Protein AF-0000000082581596 (afdb_homodimer)

Organism: NCBI:txid2716538

Nearest PDB structures (foldseek):
  3g5o-assembly1_D  TM=5.577E-01  e=2.895E-03  Mycobacterium tuberculosis H37Rv
  2a6q-assembly3_D  TM=7.476E-01  e=1.429E-01  Escherichia coli
  3k33-assembly1_C-2  TM=6.100E-01  e=7.723E-02  Punavirus P1
  2pfi-assembly1_B  TM=4.967E-01  e=8.465E-01  Homo sapiens
  3zbo-assembly2_B  TM=4.393E-01  e=1.567E+00  Bacillus cereus

Foldseek 3Di:
DCVVVVPAEAEPVCVVVVCVVVVLVVCQVVAKHFYDYPRHTDDIDGHPVSVVVVVVVVVVVVVVVVVVVVVVVCVVCVVVVVVVVCVVVVPDPVNVVVVVVPVVVD/DCVVVVPAEAEPVCVVVVCVVVVLVVCQVVAKHFYDYPRHTDDIDGHPVSVVVVVVVVVVVVVVVVVVVVVVVVVVVVVVVVVVVCVVVVPDPVNVVVVVVVVVVD

Solvent-accessible surface area (backbone atoms only — not comparable to full-atom values): 11278 Å² total; per-residue (Å²): 131,71,72,75,43,89,81,20,66,38,56,50,65,48,34,64,70,54,38,46,69,59,50,41,52,50,20,56,72,68,31,46,32,35,30,27,52,95,90,35,79,49,32,32,39,29,9,57,68,48,50,49,51,52,51,49,51,50,51,52,46,50,52,52,53,49,55,50,52,48,50,51,47,44,57,48,36,50,52,43,46,50,47,45,50,23,59,72,65,66,48,48,70,72,53,51,58,50,48,58,58,50,60,68,68,105,132,69,72,75,43,89,81,21,65,39,58,51,64,48,35,64,70,54,38,47,68,60,50,40,52,50,20,55,72,68,32,44,32,36,31,27,52,94,91,35,78,50,31,32,39,28,9,56,68,49,49,49,52,51,51,49,51,51,50,52,46,51,52,50,51,49,52,50,51,50,50,51,47,45,55,49,39,50,51,44,45,50,48,45,49,24,58,70,65,66,47,48,70,70,52,51,58,49,47,58,58,50,61,70,68,105

Secondary structure (DSSP, 8-state):
-GGG-GGGEEEHHHHHTT-HHHHHHHHHHHSEEEEEETTEEEEEEE-HHHHHHHHHHHHHHHHHHHHHHHHHHHHHHHHHHHHHHHHHTT--HHHHHHHHHHHTT-/-GGG-GGGEEETHHHHTT-HHHHHHHHHHHSEEEEEETTEEEEEEE-HHHHHHHHHHHHHHHHHHHHHHHHHHHHHHHHHHHHHHHHHTT--HHHHHHHHHHHTT-

Sequence (212 aa):
MLNNTENSIVPISRFNNGEAGKIFDEVNKSGCKIVVKDNKPICVLISPKEYRDIIETIEDCELIIEAEQRMKNEDGMKSYSMEEIMKKYGITQEELDAMEDVEIEEMLNNTENSIVPISRFNNGEAGKIFDEVNKSGCKIVVKDNKPICVLISPKEYRDIIETIEDCELIIEAEQRMKNEDGMKSYSMEEIMKKYGITQEELDAMEDVEIEE

pLDDT: mean 75.86, std 20.97, range [30.83, 97.94]

Radius of gyration: 29.48 Å; Cα contacts (8 Å, |Δi|>4): 223; chains: 2; bounding box: 40×83×53 Å

Structure (mmCIF, N/CA/C/O backbone):
data_AF-0000000082581596-model_v1
#
loop_
_entity.id
_entity.type
_entity.pdbx_description
1 polymer 'Type II toxin-antitoxin system Phd/YefM family antitoxin'
#
loop_
_atom_site.group_PDB
_atom_site.id
_atom_site.type_symbol
_atom_site.label_atom_id
_atom_site.label_alt_id
_atom_site.label_comp_id
_atom_site.label_asym_id
_atom_site.label_entity_id
_atom_site.label_seq_id
_atom_site.pdbx_PDB_ins_code
_atom_site.Cartn_x
_atom_site.Cartn_y
_atom_site.Cartn_z
_atom_site.occupancy
_atom_site.B_iso_or_equiv
_atom_site.auth_seq_id
_atom_site.auth_comp_id
_atom_site.auth_asym_id
_atom_site.auth_atom_id
_atom_site.pdbx_PDB_model_num
ATOM 1 N N . MET A 1 1 ? 6.121 -3.084 10.023 1 43.69 1 MET A N 1
ATOM 2 C CA . MET A 1 1 ? 5.449 -3.885 9 1 43.69 1 MET A CA 1
ATOM 3 C C . MET A 1 1 ? 6.133 -5.238 8.836 1 43.69 1 MET A C 1
ATOM 5 O O . MET A 1 1 ? 5.469 -6.258 8.648 1 43.69 1 MET A O 1
ATOM 9 N N . LEU A 1 2 ? 7.539 -5.164 8.398 1 44.84 2 LEU A N 1
ATOM 10 C CA . LEU A 1 2 ? 8.242 -6.391 8.039 1 44.84 2 LEU A CA 1
ATOM 11 C C . LEU A 1 2 ? 8.477 -7.258 9.273 1 44.84 2 LEU A C 1
ATOM 13 O O . LEU A 1 2 ? 9.258 -8.211 9.227 1 44.84 2 LEU A O 1
ATOM 17 N N . ASN A 1 3 ? 7.891 -6.918 10.18 1 44.5 3 ASN A N 1
ATOM 18 C CA . ASN A 1 3 ? 8.383 -7.664 11.328 1 44.5 3 ASN A CA 1
ATOM 19 C C . ASN A 1 3 ? 8.344 -9.172 11.078 1 44.5 3 ASN A C 1
ATOM 21 O O . ASN A 1 3 ? 9.156 -9.914 11.625 1 44.5 3 ASN A O 1
ATOM 25 N N . ASN A 1 4 ? 7.172 -9.719 10.812 1 50.53 4 ASN A N 1
ATOM 26 C CA . ASN A 1 4 ? 7.141 -11.18 10.906 1 50.53 4 ASN A CA 1
ATOM 27 C C . ASN A 1 4 ? 7.75 -11.828 9.672 1 50.53 4 ASN A C 1
ATOM 29 O O . ASN A 1 4 ? 7.027 -12.336 8.805 1 50.53 4 ASN A O 1
ATOM 33 N N . THR A 1 5 ? 8.93 -11.391 9.312 1 52.84 5 THR A N 1
ATOM 34 C CA . THR A 1 5 ? 9.781 -11.492 8.133 1 52.84 5 THR A CA 1
ATOM 35 C C . THR A 1 5 ? 10.031 -12.961 7.781 1 52.84 5 THR A C 1
ATOM 37 O O . THR A 1 5 ? 10.164 -13.305 6.605 1 52.84 5 THR A O 1
ATOM 40 N N . GLU A 1 6 ? 10.359 -13.727 8.812 1 54.44 6 GLU A N 1
ATOM 41 C CA . GLU A 1 6 ? 10.898 -15.023 8.414 1 54.44 6 GLU A CA 1
ATOM 42 C C . GLU A 1 6 ? 9.938 -15.758 7.484 1 54.44 6 GLU A C 1
ATOM 44 O O . GLU A 1 6 ? 10.367 -16.453 6.562 1 54.44 6 GLU A O 1
ATOM 49 N N . ASN A 1 7 ? 8.609 -15.492 7.648 1 65.75 7 ASN A N 1
ATOM 50 C CA . ASN A 1 7 ? 7.59 -16.25 6.934 1 65.75 7 ASN A CA 1
ATOM 51 C C . ASN A 1 7 ? 6.965 -15.43 5.809 1 65.75 7 ASN A C 1
ATOM 53 O O . ASN A 1 7 ? 5.91 -15.797 5.281 1 65.75 7 ASN A O 1
ATOM 57 N N . SER A 1 8 ? 7.844 -14.477 5.336 1 86.12 8 SER A N 1
ATOM 58 C CA . SER A 1 8 ? 7.172 -13.508 4.469 1 86.12 8 SER A CA 1
ATOM 59 C C . SER A 1 8 ? 7.699 -13.594 3.039 1 86.12 8 SER A C 1
ATOM 61 O O . SER A 1 8 ? 7.223 -12.875 2.154 1 86.12 8 SER A O 1
ATOM 63 N N . ILE A 1 9 ? 8.641 -14.648 2.959 1 93.06 9 ILE A N 1
ATOM 64 C CA . ILE A 1 9 ? 9.227 -14.742 1.627 1 93.06 9 ILE A CA 1
ATOM 65 C C . ILE A 1 9 ? 8.727 -16 0.929 1 93.06 9 ILE A C 1
ATOM 67 O O . ILE A 1 9 ? 8.688 -17.078 1.53 1 93.06 9 ILE A O 1
ATOM 71 N N . VAL A 1 10 ? 8.32 -15.844 -0.326 1 96.19 10 VAL A N 1
ATOM 72 C CA . VAL A 1 10 ? 7.785 -16.969 -1.104 1 96.19 10 VAL A CA 1
ATOM 73 C C . VAL A 1 10 ? 8.586 -17.125 -2.395 1 96.19 10 VAL A C 1
ATOM 75 O O . VAL A 1 10 ? 8.594 -16.219 -3.242 1 96.19 10 VAL A O 1
ATOM 78 N N . PRO A 1 11 ? 9.352 -18.281 -2.504 1 96.62 11 PRO A N 1
ATOM 79 C CA . PRO A 1 11 ? 10 -18.547 -3.789 1 96.62 11 PRO A CA 1
ATOM 80 C C . PRO A 1 11 ? 9 -18.734 -4.926 1 96.62 11 PRO A C 1
ATOM 82 O O . PRO A 1 11 ? 7.941 -19.328 -4.73 1 96.62 11 PRO A O 1
ATOM 85 N N . ILE A 1 12 ? 9.352 -18.281 -6.062 1 96.5 12 ILE A N 1
ATOM 86 C CA . ILE A 1 12 ? 8.461 -18.344 -7.219 1 96.5 12 ILE A CA 1
ATOM 87 C C . ILE A 1 12 ? 8.195 -19.812 -7.57 1 96.5 12 ILE A C 1
ATOM 89 O O . ILE A 1 12 ? 7.152 -20.141 -8.148 1 96.5 12 ILE A O 1
ATOM 93 N N . SER A 1 13 ? 9.117 -20.719 -7.242 1 95.38 13 SER A N 1
ATOM 94 C CA . SER A 1 13 ? 8.992 -22.141 -7.539 1 95.38 13 SER A CA 1
ATOM 95 C C . SER A 1 13 ? 7.738 -22.734 -6.902 1 95.38 13 SER A C 1
ATOM 97 O O . SER A 1 13 ? 7.141 -23.672 -7.438 1 95.38 13 SER A O 1
ATOM 99 N N . ARG A 1 14 ? 7.301 -22.156 -5.82 1 95.69 14 ARG A N 1
ATOM 100 C CA . ARG A 1 14 ? 6.094 -22.625 -5.156 1 95.69 14 ARG A CA 1
ATOM 101 C C . ARG A 1 14 ? 4.863 -22.406 -6.031 1 95.69 14 ARG A C 1
ATOM 103 O O . ARG A 1 14 ? 3.945 -23.234 -6.039 1 95.69 14 ARG A O 1
ATOM 110 N N . PHE A 1 15 ? 4.863 -21.359 -6.781 1 96.5 15 PHE A N 1
ATOM 111 C CA . PHE A 1 15 ? 3.771 -21.109 -7.715 1 96.5 15 PHE A CA 1
ATOM 112 C C . PHE A 1 15 ? 3.789 -22.125 -8.852 1 96.5 15 PHE A C 1
ATOM 114 O O . PHE A 1 15 ? 2.738 -22.609 -9.273 1 96.5 15 PHE A O 1
ATOM 121 N N . ASN A 1 16 ? 5.012 -22.406 -9.289 1 92.62 16 ASN A N 1
ATOM 122 C CA . ASN A 1 16 ? 5.164 -23.359 -10.391 1 92.62 16 ASN A CA 1
ATOM 123 C C . ASN A 1 16 ? 4.734 -24.766 -9.984 1 92.62 16 ASN A C 1
ATOM 125 O O . ASN A 1 16 ? 4.367 -25.578 -10.828 1 92.62 16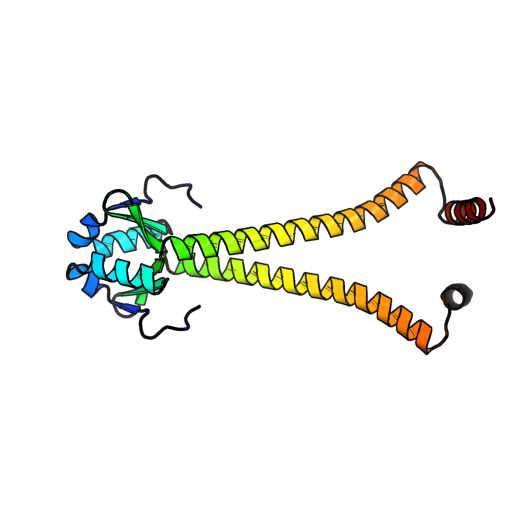 ASN A O 1
ATOM 129 N N . ASN A 1 17 ? 4.695 -25 -8.703 1 93.31 17 ASN A N 1
ATOM 130 C CA . ASN A 1 17 ? 4.281 -26.281 -8.164 1 93.31 17 ASN A CA 1
ATOM 131 C C . ASN A 1 17 ? 2.771 -26.344 -7.938 1 93.31 17 ASN A C 1
ATOM 133 O O . ASN A 1 17 ? 2.258 -27.312 -7.375 1 93.31 17 ASN A O 1
ATOM 137 N N . GLY A 1 18 ? 2.09 -25.328 -8.258 1 92.38 18 GLY A N 1
ATOM 138 C CA . GLY A 1 18 ? 0.641 -25.297 -8.133 1 92.38 18 GLY A CA 1
ATOM 139 C C . GLY A 1 18 ? 0.166 -24.938 -6.742 1 92.38 18 GLY A C 1
ATOM 140 O O . GLY A 1 18 ? -0.927 -25.328 -6.328 1 92.38 18 GLY A O 1
ATOM 141 N N . GLU A 1 19 ? 0.971 -24.203 -5.934 1 95.25 19 GLU A N 1
ATOM 142 C CA . GLU A 1 19 ? 0.629 -23.891 -4.555 1 95.25 19 GLU A CA 1
ATOM 143 C C . GLU A 1 19 ? 0.055 -22.469 -4.445 1 95.25 19 GLU A C 1
ATOM 145 O O . GLU A 1 19 ? 0.043 -21.891 -3.361 1 95.25 19 GLU A O 1
ATOM 150 N N . ALA A 1 20 ? -0.435 -22 -5.543 1 96.5 20 ALA A N 1
ATOM 151 C CA . ALA A 1 20 ? -0.932 -20.641 -5.559 1 96.5 20 ALA A CA 1
ATOM 152 C C . ALA A 1 20 ? -2.018 -20.422 -4.508 1 96.5 20 ALA A C 1
ATOM 154 O O . ALA A 1 20 ? -1.944 -19.5 -3.703 1 96.5 20 ALA A O 1
ATOM 155 N N . GLY A 1 21 ? -2.934 -21.312 -4.48 1 95.94 21 GLY A N 1
ATOM 156 C CA . GLY A 1 21 ? -4.023 -21.234 -3.521 1 95.94 21 GLY A CA 1
ATOM 157 C C . GLY A 1 21 ? -3.549 -21.203 -2.08 1 95.94 21 GLY A C 1
ATOM 158 O O . GLY A 1 21 ? -4.02 -20.375 -1.286 1 95.94 21 GLY A O 1
ATOM 159 N N . LYS A 1 22 ? -2.576 -22.016 -1.779 1 95.94 22 LYS A N 1
ATOM 160 C CA . LYS A 1 22 ? -2.018 -22.078 -0.432 1 95.94 22 LYS A CA 1
ATOM 161 C C . LYS A 1 22 ? -1.269 -20.797 -0.084 1 95.94 22 LYS A C 1
ATOM 163 O O . LYS A 1 22 ? -1.388 -20.297 1.031 1 95.94 22 LYS A O 1
ATOM 168 N N . ILE A 1 23 ? -0.559 -20.297 -1.007 1 96.62 23 ILE A N 1
ATOM 169 C CA . ILE A 1 23 ? 0.24 -19.094 -0.817 1 96.62 23 ILE A CA 1
ATOM 170 C C . ILE A 1 23 ? -0.675 -17.906 -0.517 1 96.62 23 ILE A C 1
ATOM 172 O O . ILE A 1 23 ? -0.435 -17.156 0.43 1 96.62 23 ILE A O 1
ATOM 176 N N . PHE A 1 24 ? -1.707 -17.828 -1.316 1 96.75 24 PHE A N 1
ATOM 177 C CA . PHE A 1 24 ? -2.627 -16.719 -1.118 1 96.75 24 PHE A CA 1
ATOM 178 C C . PHE A 1 24 ? -3.357 -16.844 0.213 1 96.75 24 PHE A C 1
ATOM 180 O O . PHE A 1 24 ? -3.648 -15.836 0.868 1 96.75 24 PHE A O 1
ATOM 187 N N . ASP A 1 25 ? -3.631 -18.109 0.618 1 95.69 25 ASP A N 1
ATOM 188 C CA . ASP A 1 25 ? -4.219 -18.328 1.936 1 95.69 25 ASP A CA 1
ATOM 189 C C . ASP A 1 25 ? -3.285 -17.844 3.043 1 95.69 25 ASP A C 1
ATOM 191 O O . ASP A 1 25 ? -3.73 -17.234 4.016 1 95.69 25 ASP A O 1
ATOM 195 N N . GLU A 1 26 ? -2.039 -18.109 2.912 1 95.25 26 GLU A N 1
ATOM 196 C CA . GLU A 1 26 ? -1.026 -17.672 3.865 1 95.25 26 GLU A CA 1
ATOM 197 C C . GLU A 1 26 ? -0.945 -16.141 3.904 1 95.25 26 GLU A C 1
ATOM 199 O O . GLU A 1 26 ? -0.791 -15.547 4.977 1 95.25 26 GLU A O 1
ATOM 204 N N . VAL A 1 27 ? -1.068 -15.531 2.744 1 95.75 27 VAL A N 1
ATOM 205 C CA . VAL A 1 27 ? -1.013 -14.07 2.643 1 95.75 27 VAL A CA 1
ATOM 206 C C . VAL A 1 27 ? -2.209 -13.461 3.363 1 95.75 27 VAL A C 1
ATOM 208 O O . VAL A 1 27 ? -2.074 -12.438 4.047 1 95.75 27 VAL A O 1
ATOM 211 N N . ASN A 1 28 ? -3.342 -14.039 3.184 1 93.75 28 ASN A N 1
ATOM 212 C CA . ASN A 1 28 ?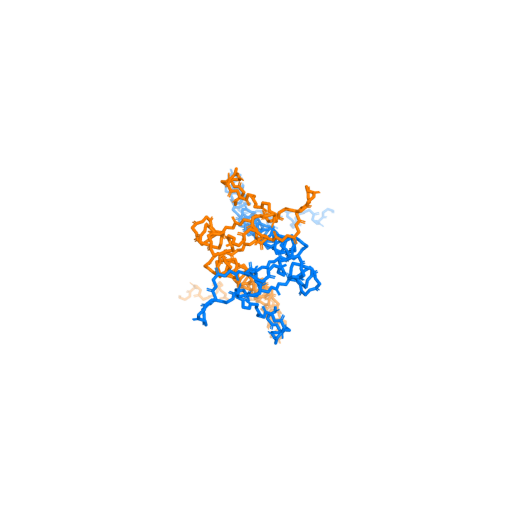 -4.551 -13.555 3.838 1 93.75 28 ASN A CA 1
ATOM 213 C C . ASN A 1 28 ? -4.41 -13.57 5.355 1 93.75 28 ASN A C 1
ATOM 215 O O . ASN A 1 28 ? -4.977 -12.711 6.043 1 93.75 28 ASN A O 1
ATOM 219 N N . LYS A 1 29 ? -3.633 -14.516 5.848 1 92.12 29 LYS A N 1
ATOM 220 C CA . LYS A 1 29 ? -3.42 -14.641 7.289 1 92.12 29 LYS A CA 1
ATOM 221 C C . LYS A 1 29 ? -2.314 -13.703 7.766 1 92.12 29 LYS A C 1
ATOM 223 O O . LYS A 1 29 ? -2.445 -13.062 8.805 1 92.12 29 LYS A O 1
ATOM 228 N N . SER A 1 30 ? -1.248 -13.656 7.031 1 90.81 30 SER A N 1
ATOM 229 C CA . SER A 1 30 ? -0.06 -12.914 7.438 1 90.81 30 SER A CA 1
ATOM 230 C C . SER A 1 30 ? -0.164 -11.445 7.035 1 90.81 30 SER A C 1
ATOM 232 O O . SER A 1 30 ? 0.519 -10.594 7.605 1 90.81 30 SER A O 1
ATOM 234 N N . GLY A 1 31 ? -0.958 -11.195 5.969 1 91.31 31 GLY A N 1
ATOM 235 C CA . GLY A 1 31 ? -1.135 -9.828 5.496 1 91.31 31 GLY A CA 1
ATOM 236 C C . GLY A 1 31 ? -0.349 -9.531 4.234 1 91.31 31 GLY A C 1
ATOM 237 O O . GLY A 1 31 ? -0.879 -8.938 3.293 1 91.31 31 GLY A O 1
ATOM 238 N N . CYS A 1 32 ? 0.9 -9.945 4.25 1 92.69 32 CYS A N 1
ATOM 239 C CA . CYS A 1 32 ? 1.729 -9.672 3.078 1 92.69 32 CYS A CA 1
ATOM 240 C C . CYS A 1 32 ? 2.867 -10.68 2.973 1 92.69 32 CYS A C 1
ATOM 242 O O . CYS A 1 32 ? 3.301 -11.242 3.98 1 92.69 32 CYS A O 1
ATOM 244 N N . LYS A 1 33 ? 3.246 -10.953 1.756 1 96.38 33 LYS A N 1
ATOM 245 C CA . LYS A 1 33 ? 4.41 -11.781 1.462 1 96.38 33 LYS A CA 1
ATOM 246 C C . LYS A 1 33 ? 5.164 -11.258 0.244 1 96.38 33 LYS A C 1
ATOM 248 O O . LYS A 1 33 ? 4.594 -10.555 -0.592 1 96.38 33 LYS A O 1
ATOM 253 N N . ILE A 1 34 ? 6.484 -11.648 0.216 1 96.88 34 ILE A N 1
ATOM 254 C CA . ILE A 1 34 ? 7.332 -11.211 -0.889 1 96.88 34 ILE A CA 1
ATOM 255 C C . ILE A 1 34 ? 7.707 -12.414 -1.752 1 96.88 34 ILE A C 1
ATOM 257 O O . ILE A 1 34 ? 8.195 -13.43 -1.241 1 96.88 34 ILE A O 1
ATOM 261 N N . VAL A 1 35 ? 7.387 -12.305 -2.998 1 97.56 35 VAL A N 1
ATOM 262 C CA . VAL A 1 35 ? 7.766 -13.352 -3.939 1 97.56 35 VAL A CA 1
ATOM 263 C C . VAL A 1 35 ? 9.172 -13.086 -4.469 1 97.56 35 VAL A C 1
ATOM 265 O O . VAL A 1 35 ? 9.484 -11.969 -4.895 1 97.56 35 VAL A O 1
ATOM 268 N N . VAL A 1 36 ? 10.008 -14.141 -4.414 1 96.62 36 VAL A N 1
ATOM 269 C CA . VAL A 1 36 ? 11.391 -13.992 -4.852 1 96.62 36 VAL A CA 1
ATOM 270 C C . VAL A 1 36 ? 11.688 -14.977 -5.98 1 96.62 36 VAL A C 1
ATOM 272 O O . VAL A 1 36 ? 11.195 -16.109 -5.965 1 96.62 36 VAL A O 1
ATOM 275 N N . LYS A 1 37 ? 12.367 -14.477 -7.055 1 95.75 37 LYS A N 1
ATOM 276 C CA . LYS A 1 37 ? 12.906 -15.289 -8.141 1 95.75 37 LYS A CA 1
ATOM 277 C C . LYS A 1 37 ? 14.414 -15.062 -8.305 1 95.75 37 LYS A C 1
ATOM 279 O O . LYS A 1 37 ? 14.867 -13.93 -8.43 1 95.75 37 LYS A O 1
ATOM 284 N N . ASP A 1 38 ? 15.18 -16.078 -8.359 1 94.5 38 ASP A N 1
ATOM 285 C CA . ASP A 1 38 ? 16.641 -15.984 -8.484 1 94.5 38 ASP A CA 1
ATOM 286 C C . ASP A 1 38 ? 17.203 -15.008 -7.461 1 94.5 38 ASP A C 1
ATOM 288 O O . ASP A 1 38 ? 18.016 -14.141 -7.805 1 94.5 38 ASP A O 1
ATOM 292 N N . ASN A 1 39 ? 16.688 -15.078 -6.254 1 91.38 39 ASN A N 1
ATOM 293 C CA . ASN A 1 39 ? 17.156 -14.297 -5.117 1 91.38 39 ASN A CA 1
ATOM 294 C C . ASN A 1 39 ? 16.797 -12.828 -5.258 1 91.38 39 ASN A C 1
ATOM 296 O O . ASN A 1 39 ? 17.406 -11.969 -4.621 1 91.38 39 ASN A O 1
ATOM 300 N N . LYS A 1 40 ? 15.844 -12.414 -6.059 1 94.25 40 LYS A N 1
ATOM 301 C CA . LYS A 1 40 ? 15.383 -11.039 -6.23 1 94.25 40 LYS A CA 1
ATOM 302 C C . LYS A 1 40 ? 13.875 -10.938 -6.016 1 94.25 40 LYS A C 1
ATOM 304 O O . LYS A 1 40 ? 13.109 -11.758 -6.527 1 94.25 40 LYS A O 1
ATOM 309 N N . PRO A 1 41 ? 13.531 -9.906 -5.293 1 95.56 41 PRO A N 1
ATOM 310 C CA . PRO A 1 41 ? 12.094 -9.688 -5.145 1 95.56 41 PRO A CA 1
ATOM 311 C C . PRO A 1 41 ? 11.422 -9.258 -6.445 1 95.56 41 PRO A C 1
ATOM 313 O O . PRO A 1 41 ? 11.891 -8.336 -7.113 1 95.56 41 PRO A O 1
ATOM 316 N N . ILE A 1 42 ? 10.352 -9.883 -6.793 1 96.25 42 ILE A N 1
ATOM 317 C CA . ILE A 1 42 ? 9.75 -9.586 -8.086 1 96.25 42 ILE A CA 1
ATOM 318 C C . ILE A 1 42 ? 8.305 -9.133 -7.887 1 96.25 42 ILE A C 1
ATOM 320 O O . ILE A 1 42 ? 7.695 -8.555 -8.789 1 96.25 42 ILE A O 1
ATOM 324 N N . CYS A 1 43 ? 7.711 -9.438 -6.688 1 97.88 43 CYS A N 1
ATOM 325 C CA . CYS A 1 43 ? 6.32 -9.086 -6.438 1 97.88 43 CYS A CA 1
ATOM 326 C C . CYS A 1 43 ? 6.02 -9.078 -4.945 1 97.88 43 CYS A C 1
ATOM 328 O O . CYS A 1 43 ? 6.609 -9.844 -4.184 1 97.88 43 CYS A O 1
ATOM 330 N N . VAL A 1 44 ? 5.199 -8.297 -4.539 1 96.88 44 VAL A N 1
ATOM 331 C CA . VAL A 1 44 ? 4.68 -8.25 -3.178 1 96.88 44 VAL A CA 1
ATOM 332 C C . VAL A 1 44 ? 3.209 -8.656 -3.17 1 96.88 44 VAL A C 1
ATOM 334 O O . VAL A 1 44 ? 2.402 -8.109 -3.924 1 96.88 44 VAL A O 1
ATOM 337 N N . LEU A 1 45 ? 2.939 -9.625 -2.432 1 97.94 45 LEU A N 1
ATOM 338 C CA . LEU A 1 45 ? 1.57 -10.094 -2.252 1 97.94 45 LEU A CA 1
ATOM 339 C C . LEU A 1 45 ? 0.926 -9.445 -1.03 1 97.94 45 LEU A C 1
ATOM 341 O O . LEU A 1 45 ? 1.492 -9.477 0.065 1 97.94 45 LEU A O 1
ATOM 345 N N . ILE A 1 46 ? -0.219 -8.914 -1.25 1 95.94 46 ILE A N 1
ATOM 346 C CA . ILE A 1 46 ? -0.916 -8.242 -0.16 1 95.94 46 ILE A CA 1
ATOM 347 C C . ILE A 1 46 ? -2.355 -8.742 -0.077 1 95.94 46 ILE A C 1
ATOM 349 O O . ILE A 1 46 ? -3.025 -8.898 -1.101 1 95.94 46 ILE A O 1
ATOM 353 N N . SER A 1 47 ? -2.779 -8.992 1.086 1 97.06 47 SER A N 1
ATOM 354 C CA . SER A 1 47 ? -4.172 -9.391 1.262 1 97.06 47 SER A CA 1
ATOM 355 C C . SER A 1 47 ? -5.121 -8.234 0.968 1 97.06 47 SER A C 1
ATOM 357 O O . SER A 1 47 ? -4.766 -7.07 1.169 1 97.06 47 SER A O 1
ATOM 359 N N . PRO A 1 48 ? -6.293 -8.523 0.492 1 95.94 48 PRO A N 1
ATOM 360 C CA . PRO A 1 48 ? -7.27 -7.457 0.242 1 95.94 48 PRO A CA 1
ATOM 361 C C . PRO A 1 48 ? -7.52 -6.586 1.472 1 95.94 48 PRO A C 1
ATOM 363 O O . PRO A 1 48 ? -7.676 -5.367 1.35 1 95.94 48 PRO A O 1
ATOM 366 N N . LYS A 1 49 ? -7.551 -7.156 2.645 1 95.19 49 LYS A N 1
ATOM 367 C CA . LYS A 1 49 ? -7.758 -6.41 3.883 1 95.19 49 LYS A CA 1
ATOM 368 C C . LYS A 1 49 ? -6.605 -5.441 4.137 1 95.19 49 LYS A C 1
ATOM 370 O O . LYS A 1 49 ? -6.832 -4.266 4.438 1 95.19 49 LYS A O 1
ATOM 375 N N . GLU A 1 50 ? -5.391 -5.961 3.998 1 92.44 50 GLU A N 1
ATOM 376 C CA . GLU A 1 50 ? -4.207 -5.129 4.211 1 92.44 50 GLU A CA 1
ATOM 377 C C . GLU A 1 50 ? -4.152 -3.982 3.209 1 92.44 50 GLU A C 1
ATOM 379 O O . GLU A 1 50 ? -3.801 -2.855 3.566 1 92.44 50 GLU A O 1
ATOM 384 N N . TYR A 1 51 ? -4.527 -4.375 2.012 1 93.25 51 TYR A N 1
ATOM 385 C CA . TYR A 1 51 ? -4.551 -3.352 0.974 1 93.25 51 TYR A CA 1
ATOM 386 C C . TYR A 1 51 ? -5.52 -2.23 1.335 1 93.25 51 TYR A C 1
ATOM 388 O O . TYR A 1 51 ? -5.184 -1.05 1.214 1 93.25 51 TYR A O 1
ATOM 396 N N . ARG A 1 52 ? -6.605 -2.498 1.799 1 93.19 52 ARG A N 1
ATOM 397 C CA . ARG A 1 52 ? -7.602 -1.521 2.232 1 93.19 52 ARG A CA 1
ATOM 398 C C . ARG A 1 52 ? -7.074 -0.688 3.398 1 93.19 52 ARG A C 1
ATOM 400 O O . ARG A 1 52 ? -7.285 0.526 3.441 1 93.19 52 ARG A O 1
ATOM 407 N N . ASP A 1 53 ? -6.445 -1.31 4.332 1 91.06 53 ASP A N 1
ATOM 408 C CA . ASP A 1 53 ? -5.883 -0.613 5.484 1 91.06 53 ASP A CA 1
ATOM 409 C C . ASP A 1 53 ? -4.855 0.43 5.051 1 91.06 53 ASP A C 1
ATOM 411 O O . ASP A 1 53 ? -4.801 1.526 5.609 1 91.06 53 ASP A O 1
ATOM 415 N N . ILE A 1 54 ? -4.051 0.056 4.082 1 90.75 54 ILE A N 1
ATOM 416 C CA . ILE A 1 54 ? -3.035 0.955 3.545 1 90.75 54 ILE A CA 1
ATOM 417 C C . ILE A 1 54 ? -3.703 2.178 2.92 1 90.75 54 ILE A C 1
ATOM 419 O O . ILE A 1 54 ? -3.344 3.316 3.23 1 90.75 54 ILE A O 1
ATOM 423 N N . ILE A 1 55 ? -4.734 1.88 2.119 1 89.94 55 ILE A N 1
ATOM 424 C CA . ILE A 1 55 ? -5.453 2.953 1.441 1 89.94 55 ILE A CA 1
ATOM 425 C C . ILE A 1 55 ? -6.125 3.855 2.473 1 89.94 55 ILE A C 1
ATOM 427 O O . ILE A 1 55 ? -6.078 5.082 2.357 1 89.94 55 ILE A O 1
ATOM 431 N N . GLU A 1 56 ? -6.695 3.316 3.457 1 90.56 56 GLU A N 1
ATOM 432 C CA . GLU A 1 56 ? -7.344 4.086 4.516 1 90.56 56 GLU A CA 1
ATOM 433 C C . GLU A 1 56 ? -6.34 4.961 5.258 1 90.56 56 GLU A C 1
ATOM 435 O O . GLU A 1 56 ? -6.637 6.109 5.598 1 90.56 56 GLU A O 1
ATOM 440 N N . THR A 1 57 ? -5.219 4.359 5.52 1 90.06 57 THR A N 1
ATOM 441 C CA . THR A 1 57 ? -4.164 5.117 6.184 1 90.06 57 THR A CA 1
ATOM 442 C C . THR A 1 57 ? -3.766 6.336 5.355 1 90.06 57 THR A C 1
ATOM 444 O O . THR A 1 57 ? -3.658 7.441 5.883 1 90.06 57 THR A O 1
ATOM 447 N N . ILE A 1 58 ? -3.613 6.152 4.059 1 88.94 58 ILE A N 1
ATOM 448 C CA . ILE A 1 58 ? -3.23 7.242 3.166 1 88.94 58 ILE A CA 1
ATOM 449 C C . ILE A 1 58 ? -4.332 8.297 3.139 1 88.94 58 ILE A C 1
ATOM 451 O O . ILE A 1 58 ? -4.059 9.492 3.246 1 88.94 58 ILE A O 1
ATOM 455 N N . GLU A 1 59 ? -5.508 7.852 3.039 1 87.81 59 GLU A N 1
ATOM 456 C CA . GLU A 1 59 ? -6.656 8.75 3.02 1 87.81 59 GLU A CA 1
ATOM 457 C C . GLU A 1 59 ? -6.754 9.547 4.316 1 87.81 59 GLU A C 1
ATOM 459 O O . GLU A 1 59 ? -7.008 10.758 4.293 1 87.81 59 GLU A O 1
ATOM 464 N N . ASP A 1 60 ? -6.539 8.875 5.402 1 89.25 60 ASP A N 1
ATOM 465 C CA . ASP A 1 60 ? -6.555 9.547 6.699 1 89.25 60 ASP A CA 1
ATOM 466 C C . ASP A 1 60 ? -5.496 10.641 6.766 1 89.25 60 ASP A C 1
ATOM 468 O O . ASP A 1 60 ? -5.766 11.75 7.242 1 89.25 60 ASP A O 1
ATOM 472 N N . CYS A 1 61 ? -4.309 10.336 6.266 1 89.06 61 CYS A N 1
ATOM 473 C CA . CYS A 1 61 ? -3.217 11.297 6.242 1 89.06 61 CYS A CA 1
ATOM 474 C C . CYS A 1 61 ? -3.57 12.5 5.379 1 89.06 61 CYS A C 1
ATOM 476 O O . CYS A 1 61 ? -3.334 13.648 5.77 1 89.06 61 CYS A O 1
ATOM 478 N N . GLU A 1 62 ? -4.137 12.211 4.273 1 86.38 62 GLU A N 1
ATOM 479 C CA . GLU A 1 62 ? -4.523 13.273 3.352 1 86.38 62 GLU A CA 1
ATOM 480 C C . GLU A 1 62 ? -5.562 14.195 3.982 1 86.38 62 GLU A C 1
ATOM 482 O O . GLU A 1 62 ? -5.484 15.422 3.83 1 86.38 62 GLU A O 1
ATOM 487 N N . LEU A 1 63 ? -6.508 13.602 4.633 1 87.88 63 LEU A N 1
ATOM 488 C CA . LEU A 1 63 ? -7.539 14.375 5.316 1 87.88 63 LEU A CA 1
ATOM 489 C C . LEU A 1 63 ? -6.93 15.258 6.402 1 87.88 63 LEU A C 1
ATOM 491 O O . LEU A 1 63 ? -7.305 16.422 6.543 1 87.88 63 LEU A O 1
ATOM 495 N N . ILE A 1 64 ? -6.035 14.68 7.105 1 85.69 64 ILE A N 1
ATOM 496 C CA . ILE A 1 64 ? -5.355 15.43 8.156 1 85.69 64 ILE A CA 1
ATOM 497 C C . ILE A 1 64 ? -4.59 16.609 7.551 1 85.69 64 ILE A C 1
ATOM 499 O O . ILE A 1 64 ? -4.684 17.734 8.031 1 85.69 64 ILE A O 1
ATOM 503 N N . ILE A 1 65 ? -3.91 16.406 6.527 1 84.69 65 ILE A N 1
ATOM 504 C CA . ILE A 1 65 ? -3.1 17.438 5.867 1 84.69 65 ILE A CA 1
ATOM 505 C C . ILE A 1 65 ? -4 18.531 5.328 1 84.69 65 ILE A C 1
ATOM 507 O O . ILE A 1 65 ? -3.697 19.719 5.48 1 84.69 65 ILE A O 1
ATOM 511 N N . GLU A 1 66 ? -5.121 18.094 4.77 1 83.88 66 GLU A N 1
ATOM 512 C CA . GLU A 1 66 ? -6.082 19.062 4.246 1 83.88 66 GLU A CA 1
ATOM 513 C C . GLU A 1 66 ? -6.652 19.938 5.363 1 83.88 66 GLU A C 1
ATOM 515 O O . GLU A 1 66 ? -6.789 21.156 5.203 1 83.88 66 GLU A O 1
ATOM 520 N N . ALA A 1 67 ? -7.074 19.391 6.453 1 84.12 67 ALA A N 1
ATOM 521 C CA . ALA A 1 67 ? -7.613 20.109 7.605 1 84.12 67 ALA A CA 1
ATOM 522 C C . ALA A 1 67 ? -6.594 21.109 8.156 1 84.12 67 ALA A C 1
ATOM 524 O O . ALA A 1 67 ? -6.938 22.25 8.469 1 84.12 67 ALA A O 1
ATOM 525 N N . GLU A 1 68 ? -5.367 20.719 8.125 1 76.56 68 GLU A N 1
ATOM 526 C CA . GLU A 1 68 ? -4.305 21.562 8.641 1 76.56 68 GLU A CA 1
ATOM 527 C C . GLU A 1 68 ? -4.043 22.75 7.711 1 76.56 68 GLU A C 1
ATOM 529 O O . GLU A 1 68 ? -3.809 23.875 8.172 1 76.56 68 GLU A O 1
ATOM 534 N N . GLN A 1 69 ? -4.074 22.406 6.484 1 76.19 69 GLN A N 1
ATOM 535 C CA . GLN A 1 69 ? -3.885 23.453 5.496 1 76.19 69 GLN A CA 1
ATOM 536 C C . GLN A 1 69 ? -5.031 24.469 5.535 1 76.19 69 GLN A C 1
ATOM 538 O O . GLN A 1 69 ? -4.82 25.672 5.367 1 76.19 69 GLN A O 1
ATOM 543 N N . ARG A 1 70 ? -6.184 23.969 5.812 1 78.44 70 ARG A N 1
ATOM 544 C CA . ARG A 1 70 ? -7.363 24.828 5.93 1 78.44 70 ARG A CA 1
ATOM 545 C C . ARG A 1 70 ? -7.266 25.734 7.16 1 78.44 70 ARG A C 1
ATOM 547 O O . ARG A 1 70 ? -7.633 26.906 7.102 1 78.44 70 ARG A O 1
ATOM 554 N N . MET A 1 71 ? -6.793 25.25 8.219 1 73.06 71 MET A N 1
ATOM 555 C CA . MET A 1 71 ? -6.633 26.016 9.461 1 73.06 71 MET A CA 1
ATOM 556 C C . MET A 1 71 ? -5.562 27.094 9.305 1 73.06 71 MET A C 1
ATOM 558 O O . MET A 1 71 ? -5.707 28.203 9.82 1 73.06 71 MET A O 1
ATOM 562 N N . LYS A 1 72 ? -4.551 26.719 8.648 1 68.5 72 LYS A N 1
ATOM 563 C CA . LYS A 1 72 ? -3.477 27.688 8.414 1 68.5 72 LYS A CA 1
ATOM 564 C C . LYS A 1 72 ? -3.953 28.828 7.531 1 68.5 72 LYS A C 1
ATOM 566 O O . LYS A 1 72 ? -3.562 29.984 7.738 1 68.5 72 LYS A O 1
ATOM 571 N N . ASN A 1 73 ? -4.676 28.391 6.531 1 65.88 73 ASN A N 1
ATOM 572 C CA . ASN A 1 73 ? -5.195 29.422 5.641 1 65.88 73 ASN A CA 1
ATOM 573 C C . ASN A 1 73 ? -6.266 30.266 6.324 1 65.88 73 ASN A C 1
ATOM 575 O O . ASN A 1 73 ? -6.43 31.438 6.004 1 65.88 73 ASN A O 1
ATOM 579 N N . GLU A 1 74 ? -7.105 29.641 7.086 1 60.59 74 GLU A N 1
ATOM 580 C CA . GLU A 1 74 ? -8.094 30.375 7.859 1 60.59 74 GLU A CA 1
ATOM 581 C C . GLU A 1 74 ? -7.426 31.297 8.883 1 60.59 74 GLU A C 1
ATOM 583 O O . GLU A 1 74 ? -7.887 32.406 9.117 1 60.59 74 GLU A O 1
ATOM 588 N N . ASP A 1 75 ? -6.512 30.703 9.594 1 53.84 75 ASP A N 1
ATOM 589 C CA . ASP A 1 75 ? -5.781 31.594 10.484 1 53.84 75 ASP A CA 1
ATOM 590 C C . ASP A 1 75 ? -5.074 32.688 9.703 1 53.84 75 ASP A C 1
ATOM 592 O O . ASP A 1 75 ? -4.977 33.844 10.172 1 53.84 75 ASP A O 1
ATOM 596 N N . GLY A 1 76 ? -4.574 32.219 8.57 1 50.88 76 GLY A N 1
ATOM 597 C CA . GLY A 1 76 ? -4.02 33.25 7.715 1 50.88 76 GLY A CA 1
ATOM 598 C C . GLY A 1 76 ? -5.074 34.188 7.152 1 50.88 76 GLY A C 1
ATOM 599 O O . GLY A 1 76 ? -4.797 35.375 6.898 1 50.88 76 GLY A O 1
ATOM 600 N N . MET A 1 77 ? -6.191 33.625 6.734 1 51.12 77 MET A N 1
ATOM 601 C CA . MET A 1 77 ? -7.281 34.438 6.199 1 51.12 77 MET A CA 1
ATOM 602 C C . MET A 1 77 ? -7.949 35.25 7.309 1 51.12 77 MET A C 1
ATOM 604 O O . MET A 1 77 ? -8.352 36.406 7.09 1 51.12 77 MET A O 1
ATOM 608 N N . LYS A 1 78 ? -8.141 34.719 8.391 1 52.03 78 LYS A N 1
ATOM 609 C CA . LYS A 1 78 ? -8.719 35.531 9.461 1 52.03 78 LYS A CA 1
ATOM 610 C C . LYS A 1 78 ? -7.832 36.75 9.781 1 52.03 78 LYS A C 1
ATOM 612 O O . LYS A 1 78 ? -8.336 37.812 10.133 1 52.03 78 LYS A O 1
ATOM 617 N N . SER A 1 79 ? -6.703 36.562 9.703 1 49.22 79 SER A N 1
ATOM 618 C CA . SER A 1 79 ? -5.816 37.719 9.906 1 49.22 79 SER A CA 1
ATOM 619 C C . SER A 1 79 ? -5.883 38.688 8.734 1 49.22 79 SER A C 1
ATOM 621 O O . SER A 1 79 ? -5.91 39.906 8.93 1 49.22 79 SER A O 1
ATOM 623 N N . TYR A 1 80 ? -5.941 38.125 7.656 1 49.88 80 TYR A N 1
ATOM 624 C CA . TYR A 1 80 ? -6.004 38.969 6.469 1 49.88 80 TYR A CA 1
ATOM 625 C C . TYR A 1 80 ? -7.41 39.531 6.258 1 49.88 80 TYR A C 1
ATOM 627 O O . TYR A 1 80 ? -7.586 40.656 5.836 1 49.88 80 TYR A O 1
ATOM 635 N N . SER A 1 81 ? -8.336 38.688 6.512 1 47.47 81 SER A N 1
ATOM 636 C CA . SER A 1 81 ? -9.695 39.156 6.34 1 47.47 81 SER A CA 1
ATOM 637 C C . SER A 1 81 ? -10.047 40.219 7.387 1 47.47 81 SER A C 1
ATOM 639 O O . SER A 1 81 ? -10.648 41.25 7.066 1 47.47 81 SER A O 1
ATOM 641 N N . MET A 1 82 ? -9.625 39.969 8.555 1 47.31 82 MET A N 1
ATOM 642 C CA . MET A 1 82 ? -9.82 41 9.539 1 47.31 82 MET A CA 1
ATOM 643 C C . MET A 1 82 ? -8.992 42.25 9.195 1 47.31 82 MET A C 1
ATOM 645 O O . MET A 1 82 ? -9.477 43.375 9.297 1 47.31 82 MET A O 1
ATOM 649 N N . GLU A 1 83 ? -7.855 42 8.789 1 48.88 83 GLU A N 1
ATOM 650 C CA . GLU A 1 83 ? -7.039 43.125 8.352 1 48.88 83 GLU A CA 1
ATOM 651 C C . GLU A 1 83 ? -7.605 43.75 7.078 1 48.88 83 GLU A C 1
ATOM 653 O O . GLU A 1 83 ? -7.633 44.969 6.945 1 48.88 83 GLU A O 1
ATOM 658 N N . GLU A 1 84 ? -8.07 42.969 6.266 1 52.72 84 GLU A N 1
ATOM 659 C CA . GLU A 1 84 ? -8.68 43.469 5.035 1 52.72 84 GLU A CA 1
ATOM 660 C C . GLU A 1 84 ? -10.047 44.094 5.309 1 52.72 84 GLU A C 1
ATOM 662 O O . GLU A 1 84 ? -10.406 45.094 4.711 1 52.72 84 GLU A O 1
ATOM 667 N N . ILE A 1 85 ? -10.797 43.531 6.141 1 49.72 85 ILE A N 1
ATOM 668 C CA . ILE A 1 85 ? -12.062 44.094 6.586 1 49.72 85 ILE A CA 1
ATOM 669 C C . ILE A 1 85 ? -11.812 45.375 7.363 1 49.72 85 ILE A C 1
ATOM 671 O O . ILE A 1 85 ? -12.516 46.375 7.172 1 49.72 85 ILE A O 1
ATOM 675 N N . MET A 1 86 ? -10.75 45.375 8.148 1 51.25 86 MET A N 1
ATOM 676 C CA . MET A 1 86 ? -10.359 46.594 8.867 1 51.25 86 MET A CA 1
ATOM 677 C C . MET A 1 86 ? -9.859 47.656 7.906 1 51.25 86 MET A C 1
ATOM 679 O O . MET A 1 86 ? -10.188 48.812 8.055 1 51.25 86 MET A O 1
ATOM 683 N N . LYS A 1 87 ? -9.141 47.156 7.023 1 56.5 87 LYS A N 1
ATOM 684 C CA . LYS A 1 87 ? -8.633 48.062 5.996 1 56.5 87 LYS A CA 1
ATOM 685 C C . LYS A 1 87 ? -9.758 48.531 5.082 1 56.5 87 LYS A C 1
ATOM 687 O O . LYS A 1 87 ? -9.812 49.719 4.723 1 56.5 87 LYS A O 1
ATOM 692 N N . LYS A 1 88 ? -10.625 47.781 4.816 1 52.12 88 LYS A N 1
ATOM 693 C CA . LYS A 1 88 ? -11.758 48.094 3.939 1 52.12 88 LYS A CA 1
ATOM 694 C C . LYS A 1 88 ? -12.758 49 4.633 1 52.12 88 LYS A C 1
ATOM 696 O O . LYS A 1 88 ? -13.32 49.906 4.004 1 52.12 88 LYS A O 1
ATOM 701 N N . TYR A 1 89 ? -12.922 48.75 5.883 1 52.88 89 TYR A N 1
ATOM 702 C CA . TYR A 1 89 ? -13.844 49.594 6.629 1 52.88 89 TYR A CA 1
A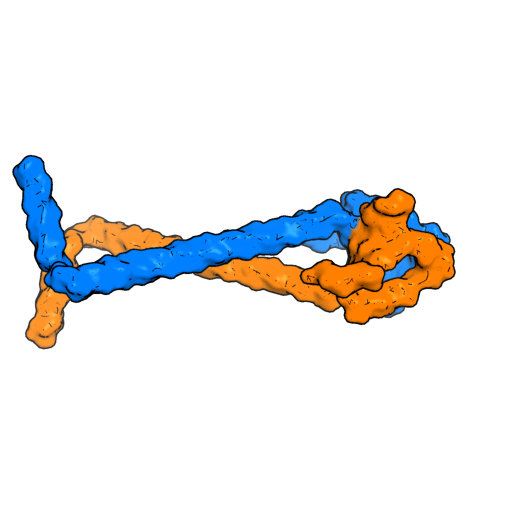TOM 703 C C . TYR A 1 89 ? -13.094 50.688 7.391 1 52.88 89 TYR A C 1
ATOM 705 O O . TYR A 1 89 ? -13.688 51.406 8.188 1 52.88 89 TYR A O 1
ATOM 713 N N . GLY A 1 90 ? -11.859 50.812 7.113 1 55.41 90 GLY A N 1
ATOM 714 C CA . GLY A 1 90 ? -11.062 51.906 7.676 1 55.41 90 GLY A CA 1
ATOM 715 C C . GLY A 1 90 ? -10.914 51.812 9.18 1 55.41 90 GLY A C 1
ATOM 716 O O . GLY A 1 90 ? -10.812 52.844 9.859 1 55.41 90 GLY A O 1
ATOM 717 N N . ILE A 1 91 ? -11.219 50.781 9.789 1 53.34 91 ILE A N 1
ATOM 718 C CA . ILE A 1 91 ? -11.172 50.688 11.242 1 53.34 91 ILE A CA 1
ATOM 719 C C . ILE A 1 91 ? -9.75 50.312 11.68 1 53.34 91 ILE A C 1
ATOM 721 O O . ILE A 1 91 ? -9.148 49.375 11.164 1 53.34 91 ILE A O 1
ATOM 725 N N . THR A 1 92 ? -9.078 51.156 12.242 1 54.69 92 THR A N 1
ATOM 726 C CA . THR A 1 92 ? -7.742 50.969 12.797 1 54.69 92 THR A CA 1
ATOM 727 C C . THR A 1 92 ? -7.801 50.125 14.07 1 54.69 92 THR A C 1
ATOM 729 O O . THR A 1 92 ? -8.844 50.062 14.719 1 54.69 92 THR A O 1
ATOM 732 N N . GLN A 1 93 ? -6.898 49.281 14.281 1 53.38 93 GLN A N 1
ATOM 733 C CA . GLN A 1 93 ? -6.789 48.531 15.531 1 53.38 93 GLN A CA 1
ATOM 734 C C . GLN A 1 93 ? -7.051 49.438 16.734 1 53.38 93 GLN A C 1
ATOM 736 O O . GLN A 1 93 ? -7.613 49 17.734 1 53.38 93 GLN A O 1
ATOM 741 N N . GLU A 1 94 ? -6.59 50.5 16.75 1 56.91 94 GLU A N 1
ATOM 742 C CA . GLU A 1 94 ? -6.844 51.531 17.766 1 56.91 94 GLU A CA 1
ATOM 743 C C . GLU A 1 94 ? -8.344 51.75 17.953 1 56.91 94 GLU A C 1
ATOM 745 O O . GLU A 1 94 ? -8.82 51.906 19.078 1 56.91 94 GLU A O 1
ATOM 750 N N . GLU A 1 95 ? -9.086 51.719 16.953 1 54.34 95 GLU A N 1
ATOM 751 C CA . GLU A 1 95 ? -10.523 51.969 16.969 1 54.34 95 GLU A CA 1
ATOM 752 C C . GLU A 1 95 ? -11.281 50.781 17.5 1 54.34 95 GLU A C 1
ATOM 754 O O . GLU A 1 95 ? -12.297 50.906 18.188 1 54.34 95 GLU A O 1
ATOM 759 N N . LEU A 1 96 ? -10.898 49.719 17.172 1 52.44 96 LEU A N 1
ATOM 760 C CA . LEU A 1 96 ? -11.484 48.469 17.688 1 52.44 96 LEU A CA 1
ATOM 761 C C . LEU A 1 96 ? -11.164 48.281 19.172 1 52.44 96 LEU A C 1
ATOM 763 O O . LEU A 1 96 ? -12.031 47.875 19.938 1 52.44 96 LEU A O 1
ATOM 767 N N . ASP A 1 97 ? -9.992 48.438 19.531 1 52.84 97 ASP A N 1
ATOM 768 C CA . ASP A 1 97 ? -9.602 48.438 20.938 1 52.84 97 ASP A CA 1
ATOM 769 C C . ASP A 1 97 ? -10.414 49.469 21.719 1 52.84 97 ASP A C 1
ATOM 771 O O . ASP A 1 97 ? -10.781 49.219 22.875 1 52.84 97 ASP A O 1
ATOM 775 N N . ALA A 1 98 ? -10.789 50.438 21.125 1 53.44 98 ALA A N 1
ATOM 776 C CA . ALA A 1 98 ? -11.586 51.5 21.734 1 53.44 98 ALA A CA 1
ATOM 777 C C . ALA A 1 98 ? -13.047 51.062 21.875 1 53.44 98 ALA A C 1
ATOM 779 O O . ALA A 1 98 ? -13.719 51.469 22.844 1 53.44 98 ALA A O 1
ATOM 780 N N . MET A 1 99 ? -13.594 50.375 20.938 1 47.94 99 MET A N 1
ATOM 781 C CA . MET A 1 99 ? -14.984 49.938 21 1 47.94 99 MET A CA 1
ATOM 782 C C . MET A 1 99 ? -15.164 48.844 22.031 1 47.94 99 MET A C 1
ATOM 784 O O . MET A 1 99 ? -16.219 48.75 22.672 1 47.94 99 MET A O 1
ATOM 788 N N . GLU A 1 100 ? -14.32 47.906 22.062 1 45.41 100 GLU A N 1
ATOM 789 C CA . GLU A 1 100 ? -14.398 46.906 23.109 1 45.41 100 GLU A CA 1
ATOM 790 C C . GLU A 1 100 ? -14.297 47.531 24.5 1 45.41 100 GLU A C 1
ATOM 792 O O . GLU A 1 100 ? -14.812 46.969 25.469 1 45.41 100 GLU A O 1
ATOM 797 N N . ASP A 1 101 ? -13.492 48.438 24.578 1 45.66 101 ASP A N 1
ATOM 798 C CA . ASP A 1 101 ? -13.484 49.156 25.844 1 45.66 101 ASP A CA 1
ATOM 799 C C . ASP A 1 101 ? -14.859 49.75 26.141 1 45.66 101 ASP A C 1
ATOM 801 O O . ASP A 1 101 ? -15.281 49.812 27.297 1 45.66 101 ASP A O 1
ATOM 805 N N . VAL A 1 102 ? -15.594 50.125 25.094 1 46.28 102 VAL A N 1
ATOM 806 C CA . VAL A 1 102 ? -16.859 50.781 25.375 1 46.28 102 VAL A CA 1
ATOM 807 C C . VAL A 1 102 ? -17.938 49.75 25.672 1 46.28 102 VAL A C 1
ATOM 809 O O . VAL A 1 102 ? -18.922 50.031 26.359 1 46.28 102 VAL A O 1
ATOM 812 N N . GLU A 1 103 ? -17.906 48.562 25.016 1 44.25 103 GLU A N 1
ATOM 813 C CA . GLU A 1 103 ? -19.078 47.75 25.281 1 44.25 103 GLU A CA 1
ATOM 814 C C . GLU A 1 103 ? -19 47.094 26.656 1 44.25 103 GLU A C 1
ATOM 816 O O . GLU A 1 103 ? -19.984 46.531 27.141 1 44.25 103 GLU A O 1
ATOM 821 N N . ILE A 1 104 ? -17.859 46.969 27.203 1 38.88 104 ILE A N 1
ATOM 822 C CA . ILE A 1 104 ? -17.891 46.469 28.562 1 38.88 104 ILE A CA 1
ATOM 823 C C . ILE A 1 104 ? -18.391 47.531 29.516 1 38.88 104 ILE A C 1
ATOM 825 O O . ILE A 1 104 ? -18.562 47.281 30.719 1 38.88 104 ILE A O 1
ATOM 829 N N . GLU A 1 105 ? -18.344 48.781 29.062 1 38.03 105 GLU A N 1
ATOM 830 C CA . GLU A 1 105 ? -18.844 49.688 30.094 1 38.03 105 GLU A CA 1
ATOM 831 C C . GLU A 1 105 ? -20.359 49.594 30.219 1 38.03 105 GLU A C 1
ATOM 833 O O . GLU A 1 105 ? -20.953 50.125 31.172 1 38.03 105 GLU A O 1
ATOM 838 N N . GLU A 1 106 ? -21.125 49.062 29.125 1 30.83 106 GLU A N 1
ATOM 839 C CA . GLU A 1 106 ? -22.531 49.156 29.516 1 30.83 106 GLU A CA 1
ATOM 840 C C . GLU A 1 106 ? -22.953 47.906 30.297 1 30.83 106 GLU A C 1
ATOM 842 O O . GLU A 1 106 ? -22.469 46.812 30.031 1 30.83 106 GLU A O 1
ATOM 847 N N . MET B 1 1 ? -5.484 5.449 -9.117 1 42 1 MET B N 1
ATOM 848 C CA . MET B 1 1 ? -4.766 4.18 -9.094 1 42 1 MET B CA 1
ATOM 849 C C . MET B 1 1 ? -5.434 3.16 -10.016 1 42 1 MET B C 1
ATOM 851 O O . MET B 1 1 ? -4.758 2.355 -10.656 1 42 1 MET B O 1
ATOM 855 N N . LEU B 1 2 ? -6.828 2.953 -9.766 1 43.78 2 LEU B N 1
ATOM 856 C CA . LEU B 1 2 ? -7.562 1.901 -10.461 1 43.78 2 LEU B CA 1
ATOM 857 C C . LEU B 1 2 ? -7.707 2.225 -11.938 1 43.78 2 LEU B C 1
ATOM 859 O O . LEU B 1 2 ? -8.445 1.548 -12.656 1 43.78 2 LEU B O 1
ATOM 863 N N . ASN B 1 3 ? -7.18 3.172 -12.273 1 44.09 3 ASN B N 1
ATOM 864 C CA . ASN B 1 3 ? -7.629 3.508 -13.617 1 44.09 3 ASN B CA 1
ATOM 865 C C . ASN B 1 3 ? -7.434 2.342 -14.578 1 44.09 3 ASN B C 1
ATOM 867 O O .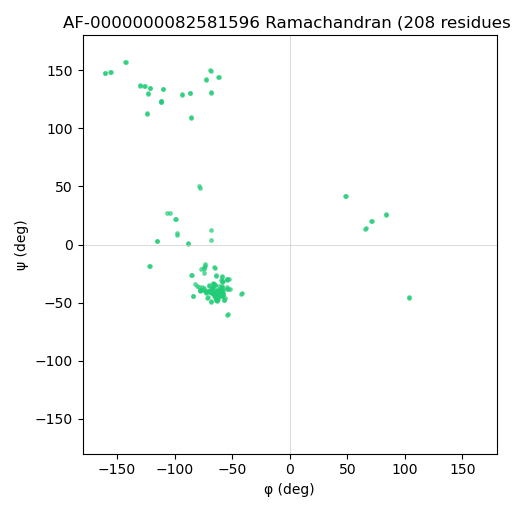 ASN B 1 3 ? -8.195 2.188 -15.539 1 44.09 3 ASN B O 1
ATOM 871 N N . ASN B 1 4 ? -6.211 1.887 -14.773 1 50.5 4 ASN B N 1
ATOM 872 C CA . ASN B 1 4 ? -6.035 1.005 -15.93 1 50.5 4 ASN B CA 1
ATOM 873 C C . ASN B 1 4 ? -6.539 -0.405 -15.633 1 50.5 4 ASN B C 1
ATOM 875 O O . ASN B 1 4 ? -5.746 -1.323 -15.43 1 50.5 4 ASN B O 1
ATOM 879 N N . THR B 1 5 ? -7.727 -0.484 -15.102 1 52.47 5 THR B N 1
ATOM 880 C CA . THR B 1 5 ? -8.492 -1.531 -14.438 1 52.47 5 THR B CA 1
ATOM 881 C C . THR B 1 5 ? -8.656 -2.742 -15.352 1 52.47 5 THR B C 1
ATOM 883 O O . THR B 1 5 ? -8.719 -3.879 -14.875 1 52.47 5 THR B O 1
ATOM 886 N N . GLU B 1 6 ? -8.969 -2.453 -16.609 1 54.41 6 GLU B N 1
ATOM 887 C CA . GLU B 1 6 ? -9.398 -3.623 -17.375 1 54.41 6 GLU B CA 1
ATOM 888 C C . GLU B 1 6 ? -8.352 -4.73 -17.312 1 54.41 6 GLU B C 1
ATOM 890 O O . GLU B 1 6 ? -8.695 -5.914 -17.281 1 54.41 6 GLU B O 1
ATOM 895 N N . ASN B 1 7 ? -7.062 -4.316 -17.188 1 65.62 7 ASN B N 1
ATOM 896 C CA . ASN B 1 7 ? -5.961 -5.27 -17.281 1 65.62 7 ASN B CA 1
ATOM 897 C C . ASN B 1 7 ? -5.371 -5.582 -15.914 1 65.62 7 ASN B C 1
ATOM 899 O O . ASN B 1 7 ? -4.277 -6.145 -15.812 1 65.62 7 ASN B O 1
ATOM 903 N N . SER B 1 8 ? -6.309 -5.426 -14.906 1 86 8 SER B N 1
ATOM 904 C CA . SER B 1 8 ? -5.688 -5.449 -13.586 1 86 8 SER B CA 1
ATOM 905 C C . SER B 1 8 ? -6.156 -6.652 -12.773 1 86 8 SER B C 1
ATOM 907 O O . SER B 1 8 ? -5.703 -6.867 -11.648 1 86 8 SER B O 1
ATOM 909 N N . ILE B 1 9 ? -7.012 -7.453 -13.578 1 92.88 9 ILE B N 1
ATOM 910 C CA . ILE B 1 9 ? -7.543 -8.594 -12.836 1 92.88 9 ILE B CA 1
ATOM 911 C C . ILE B 1 9 ? -6.922 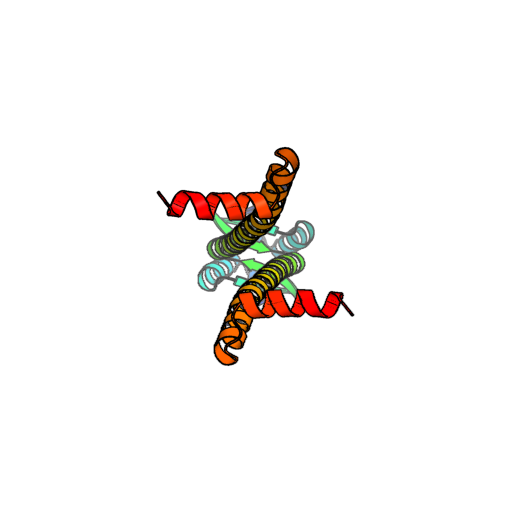-9.883 -13.367 1 92.88 9 ILE B C 1
ATOM 913 O O . ILE B 1 9 ? -6.836 -10.094 -14.578 1 92.88 9 ILE B O 1
ATOM 917 N N . VAL B 1 10 ? -6.484 -10.742 -12.453 1 96.19 10 VAL B N 1
ATOM 918 C CA . VAL B 1 10 ? -5.844 -12 -12.812 1 96.19 10 VAL B CA 1
ATOM 919 C C . VAL B 1 10 ? -6.582 -13.164 -12.156 1 96.19 10 VAL B C 1
ATOM 921 O O . VAL B 1 10 ? -6.637 -13.258 -10.93 1 96.19 10 VAL B O 1
ATOM 924 N N . PRO B 1 11 ? -7.254 -14.023 -13.016 1 96.62 11 PRO B N 1
ATOM 925 C CA . PRO B 1 11 ? -7.832 -15.242 -12.445 1 96.62 11 PRO B CA 1
ATOM 926 C C . PRO B 1 11 ? -6.781 -16.156 -11.836 1 96.62 11 PRO B C 1
ATOM 928 O O . PRO B 1 11 ? -5.688 -16.312 -12.391 1 96.62 11 PRO B O 1
ATOM 931 N N . ILE B 1 12 ? -7.121 -16.797 -10.773 1 96.5 12 ILE B N 1
ATOM 932 C CA . ILE B 1 12 ? -6.191 -17.672 -10.07 1 96.5 12 ILE B CA 1
ATOM 933 C C . ILE B 1 12 ? -5.797 -18.844 -10.977 1 96.5 12 ILE B C 1
ATOM 935 O O . ILE B 1 12 ? -4.715 -19.406 -10.828 1 96.5 12 ILE B O 1
ATOM 939 N N . SER B 1 13 ? -6.672 -19.219 -11.93 1 95.25 13 SER B N 1
ATOM 940 C CA . SER B 1 13 ? -6.422 -20.328 -12.844 1 95.25 13 SER B CA 1
ATOM 941 C C . SER B 1 13 ? -5.152 -20.109 -13.656 1 95.25 13 SER B C 1
ATOM 943 O O . SER B 1 13 ? -4.469 -21.062 -14.023 1 95.25 13 SER B O 1
ATOM 945 N N . ARG B 1 14 ? -4.801 -18.875 -13.867 1 95.62 14 ARG B N 1
ATOM 946 C CA . ARG B 1 14 ? -3.586 -18.562 -14.609 1 95.62 14 ARG B CA 1
ATOM 947 C C . ARG B 1 14 ? -2.346 -19.016 -13.844 1 95.62 14 ARG B C 1
ATOM 949 O O . ARG B 1 14 ? -1.367 -19.453 -14.445 1 95.62 14 ARG B O 1
ATOM 956 N N . PHE B 1 15 ? -2.398 -18.953 -12.555 1 96.5 15 PHE B N 1
ATOM 957 C CA . PHE B 1 15 ? -1.294 -19.438 -11.742 1 96.5 15 PHE B CA 1
ATOM 958 C C . PHE B 1 15 ? -1.193 -20.953 -11.82 1 96.5 15 PHE B C 1
ATOM 960 O O . PHE B 1 15 ? -0.093 -21.516 -11.891 1 96.5 15 PHE B O 1
ATOM 967 N N . ASN B 1 16 ? -2.379 -21.562 -11.805 1 92.62 16 ASN B N 1
ATOM 968 C CA . ASN B 1 16 ? -2.422 -23.016 -11.867 1 92.62 16 ASN B CA 1
ATOM 969 C C . ASN B 1 16 ? -1.892 -23.531 -13.195 1 92.62 16 ASN B C 1
ATOM 971 O O . ASN B 1 16 ? -1.425 -24.672 -13.281 1 92.62 16 ASN B O 1
ATOM 975 N N . ASN B 1 17 ? -1.876 -22.688 -14.188 1 93.25 17 ASN B N 1
ATOM 976 C CA . ASN B 1 17 ? -1.379 -23.031 -15.516 1 93.25 17 ASN B CA 1
ATOM 977 C C . ASN B 1 17 ? 0.121 -22.781 -15.633 1 93.25 17 ASN B C 1
ATOM 979 O O . ASN B 1 17 ? 0.69 -22.906 -16.719 1 93.25 17 ASN B O 1
ATOM 983 N N . GLY B 1 18 ? 0.731 -22.344 -14.617 1 92.44 18 GLY B N 1
ATOM 984 C CA . GLY B 1 18 ? 2.168 -22.109 -14.609 1 92.44 18 GLY B CA 1
ATOM 985 C C . GLY B 1 18 ? 2.562 -20.766 -15.195 1 92.44 18 GLY B C 1
ATOM 986 O O . GLY B 1 18 ? 3.662 -20.609 -15.727 1 92.44 18 GLY B O 1
ATOM 987 N N . GLU B 1 19 ? 1.675 -19.75 -15.156 1 95.25 19 GLU B N 1
ATOM 988 C CA . GLU B 1 19 ? 1.937 -18.438 -15.758 1 95.25 19 GLU B CA 1
ATOM 989 C C . GLU B 1 19 ? 2.398 -17.438 -14.711 1 95.25 19 GLU B C 1
ATOM 991 O O . GLU B 1 19 ? 2.318 -16.219 -14.93 1 95.25 19 GLU B O 1
ATOM 996 N N . ALA B 1 20 ? 2.904 -17.969 -13.641 1 96.56 20 ALA B N 1
ATOM 997 C CA . ALA B 1 20 ? 3.301 -17.094 -12.539 1 96.56 20 ALA B CA 1
ATOM 998 C C . ALA B 1 20 ? 4.324 -16.062 -13.008 1 96.56 20 ALA B C 1
ATOM 1000 O O . ALA B 1 20 ? 4.152 -14.859 -12.789 1 96.56 20 ALA B O 1
ATOM 1001 N N . GLY B 1 21 ? 5.301 -16.516 -13.688 1 96 21 GLY B N 1
ATOM 1002 C CA . GLY B 1 21 ? 6.34 -15.633 -14.188 1 96 21 GLY B CA 1
ATOM 1003 C C . GLY B 1 21 ? 5.809 -14.531 -15.078 1 96 21 GLY B C 1
ATOM 1004 O O . GLY B 1 21 ? 6.18 -13.367 -14.922 1 96 21 GLY B O 1
ATOM 1005 N N . LYS B 1 22 ? 4.887 -14.883 -15.953 1 95.88 22 LYS B N 1
ATOM 1006 C CA . LYS B 1 22 ? 4.281 -13.922 -16.875 1 95.88 22 LYS B CA 1
ATOM 1007 C C . LYS B 1 22 ? 3.428 -12.906 -16.109 1 95.88 22 LYS B C 1
ATOM 1009 O O . LYS B 1 22 ? 3.463 -11.711 -16.406 1 95.88 22 LYS B O 1
ATOM 1014 N N . ILE B 1 23 ? 2.713 -13.359 -15.172 1 96.62 23 ILE B N 1
ATOM 1015 C CA . ILE B 1 23 ? 1.819 -12.523 -14.383 1 96.62 23 ILE B CA 1
ATOM 1016 C C . ILE B 1 23 ? 2.633 -11.484 -13.617 1 96.62 23 ILE B C 1
ATOM 1018 O O . ILE B 1 23 ? 2.303 -10.297 -13.633 1 96.62 23 ILE B O 1
ATOM 1022 N N . PHE B 1 24 ? 3.689 -11.969 -13.008 1 96.69 24 PHE B N 1
ATOM 1023 C CA . PHE B 1 24 ? 4.516 -11.055 -12.227 1 96.69 24 PHE B CA 1
ATOM 1024 C C . PHE B 1 24 ? 5.207 -10.047 -13.141 1 96.69 24 PHE B C 1
ATOM 1026 O O . PHE B 1 24 ? 5.398 -8.891 -12.758 1 96.69 24 PHE B O 1
ATOM 1033 N N . ASP B 1 25 ? 5.551 -10.5 -14.375 1 95.69 25 ASP B N 1
ATOM 1034 C CA . ASP B 1 25 ? 6.109 -9.57 -15.344 1 95.69 25 ASP B CA 1
ATOM 1035 C C . ASP B 1 25 ? 5.102 -8.477 -15.703 1 95.69 25 ASP B C 1
ATOM 1037 O O . ASP B 1 25 ? 5.465 -7.309 -15.82 1 95.69 25 ASP B O 1
ATOM 1041 N N . GLU B 1 26 ? 3.887 -8.844 -15.875 1 95.25 26 GLU B N 1
ATOM 1042 C CA . GLU B 1 26 ? 2.811 -7.898 -16.156 1 95.25 26 GLU B CA 1
ATOM 1043 C C . GLU B 1 26 ? 2.615 -6.922 -15 1 95.25 26 GLU B C 1
ATOM 1045 O O . GLU B 1 26 ? 2.379 -5.734 -15.219 1 95.25 26 GLU B O 1
ATOM 1050 N N . VAL B 1 27 ? 2.725 -7.43 -13.789 1 95.75 27 VAL B N 1
ATOM 1051 C CA . VAL B 1 27 ? 2.564 -6.605 -12.594 1 95.75 27 VAL B CA 1
ATOM 1052 C C . VAL B 1 27 ? 3.686 -5.57 -12.531 1 95.75 27 VAL B C 1
ATOM 1054 O O . VAL B 1 27 ? 3.449 -4.414 -12.172 1 95.75 27 VAL B O 1
ATOM 1057 N N . ASN B 1 28 ? 4.867 -5.992 -12.828 1 93.75 28 ASN B N 1
ATOM 1058 C CA . ASN B 1 28 ? 6.016 -5.09 -12.812 1 93.75 28 ASN B CA 1
ATOM 1059 C C . ASN B 1 28 ? 5.824 -3.926 -13.781 1 93.75 28 ASN B C 1
ATOM 1061 O O . ASN B 1 28 ? 6.297 -2.816 -13.531 1 93.75 28 ASN B O 1
ATOM 1065 N N . LYS B 1 29 ? 5.102 -4.191 -14.852 1 92 29 LYS B N 1
ATOM 1066 C CA . LYS B 1 29 ? 4.848 -3.166 -15.859 1 92 29 LYS B CA 1
ATOM 1067 C C . LYS B 1 29 ? 3.66 -2.295 -15.469 1 92 29 LYS B C 1
ATOM 1069 O O . LYS B 1 29 ? 3.705 -1.072 -15.617 1 92 29 LYS B O 1
ATOM 1074 N N . SER B 1 30 ? 2.615 -2.91 -15.023 1 90.75 30 SER B N 1
ATOM 1075 C CA . SER B 1 30 ? 1.363 -2.217 -14.734 1 90.75 30 SER B CA 1
ATOM 1076 C C . SER B 1 30 ? 1.37 -1.609 -13.336 1 90.75 30 SER B C 1
ATOM 1078 O O . SER B 1 30 ? 0.609 -0.682 -13.055 1 90.75 30 SER B O 1
ATOM 1080 N N . GLY B 1 31 ? 2.189 -2.232 -12.453 1 91.19 31 GLY B N 1
ATOM 1081 C CA . GLY B 1 31 ? 2.281 -1.735 -11.086 1 91.19 31 GLY B CA 1
ATOM 1082 C C . GLY B 1 31 ? 1.513 -2.58 -10.094 1 91.19 31 GLY B C 1
ATOM 1083 O O . GLY B 1 31 ? 2.025 -2.906 -9.016 1 91.19 31 GLY B O 1
ATOM 108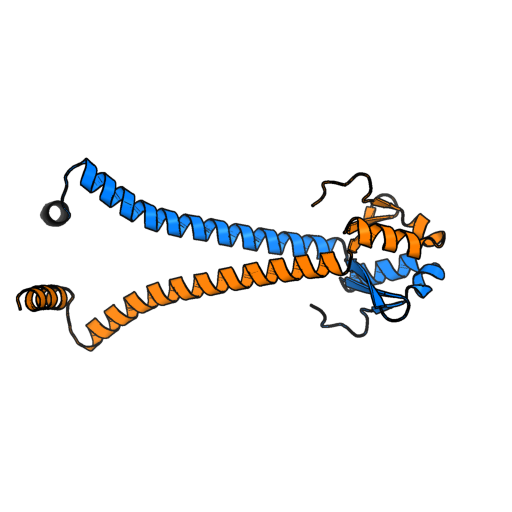4 N N . CYS B 1 32 ? 0.294 -2.941 -10.477 1 92.38 32 CYS B N 1
ATOM 1085 C CA . CYS B 1 32 ? -0.523 -3.73 -9.562 1 92.38 32 CYS B CA 1
ATOM 1086 C C . CYS B 1 32 ? -1.572 -4.535 -10.32 1 92.38 32 CYS B C 1
ATOM 1088 O O . CYS B 1 32 ? -2 -4.133 -11.406 1 92.38 32 CYS B O 1
ATOM 1090 N N . LYS B 1 33 ? -1.889 -5.68 -9.766 1 96.44 33 LYS B N 1
ATOM 1091 C CA . LYS B 1 33 ? -2.977 -6.512 -10.273 1 96.44 33 LYS B CA 1
ATOM 1092 C C . LYS B 1 33 ? -3.723 -7.191 -9.125 1 96.44 33 LYS B C 1
ATOM 1094 O O . LYS B 1 33 ? -3.174 -7.363 -8.039 1 96.44 33 LYS B O 1
ATOM 1099 N N . ILE B 1 34 ? -5 -7.551 -9.461 1 96.81 34 ILE B N 1
ATOM 1100 C CA . ILE B 1 34 ? -5.84 -8.211 -8.461 1 96.81 34 ILE B CA 1
ATOM 1101 C C . ILE B 1 34 ? -6.086 -9.656 -8.867 1 96.81 34 ILE B C 1
ATOM 1103 O O . ILE B 1 34 ? -6.52 -9.93 -9.992 1 96.81 34 ILE B O 1
ATOM 1107 N N . VAL B 1 35 ? -5.734 -10.539 -7.988 1 97.56 35 VAL B N 1
ATOM 1108 C CA . VAL B 1 35 ? -6 -11.953 -8.227 1 97.56 35 VAL B CA 1
ATOM 1109 C C . VAL B 1 35 ? -7.402 -12.305 -7.738 1 97.56 35 VAL B C 1
ATOM 1111 O O . VAL B 1 35 ? -7.781 -11.961 -6.613 1 97.56 35 VAL B O 1
ATOM 1114 N N . VAL B 1 36 ? -8.156 -12.984 -8.633 1 96.62 36 VAL B N 1
ATOM 1115 C CA . VAL B 1 36 ? -9.531 -13.336 -8.297 1 96.62 36 VAL B CA 1
ATOM 1116 C C . VAL B 1 36 ? -9.703 -14.852 -8.359 1 96.62 36 VAL B C 1
ATOM 1118 O O . VAL B 1 36 ? -9.141 -15.516 -9.234 1 96.62 36 VAL B O 1
ATOM 1121 N N . LYS B 1 37 ? -10.375 -15.422 -7.316 1 95.69 37 LYS B N 1
ATOM 1122 C CA . LYS B 1 37 ? -10.812 -16.812 -7.27 1 95.69 37 LYS B CA 1
ATOM 1123 C C . LYS B 1 37 ? -12.32 -16.922 -7.043 1 95.69 37 LYS B C 1
ATOM 1125 O O . LYS B 1 37 ? -12.844 -16.344 -6.094 1 95.69 37 LYS B O 1
ATOM 1130 N N . ASP B 1 38 ? -13.016 -17.672 -7.809 1 94.62 38 ASP B N 1
ATOM 1131 C CA . ASP B 1 38 ? -14.461 -17.812 -7.699 1 94.62 38 ASP B CA 1
ATOM 1132 C C . ASP B 1 38 ? -15.148 -16.453 -7.602 1 94.62 38 ASP B C 1
ATOM 1134 O O . ASP B 1 38 ? -15.984 -16.25 -6.727 1 94.62 38 ASP B O 1
ATOM 1138 N N . ASN B 1 39 ? -14.68 -15.523 -8.398 1 91.56 39 ASN B N 1
ATOM 1139 C CA . ASN B 1 39 ? -15.258 -14.188 -8.523 1 91.56 39 ASN B CA 1
ATOM 1140 C C . ASN B 1 39 ? -14.992 -13.344 -7.281 1 91.56 39 ASN B C 1
ATOM 1142 O O . ASN B 1 39 ? -15.688 -12.359 -7.031 1 91.56 39 ASN B O 1
ATOM 1146 N N . LYS B 1 40 ? -14.039 -13.625 -6.434 1 94.31 40 LYS B N 1
ATOM 1147 C CA . LYS B 1 40 ? -13.68 -12.867 -5.242 1 94.31 40 LYS B CA 1
ATOM 1148 C C . LYS B 1 40 ? -12.188 -12.516 -5.246 1 94.31 40 LYS B C 1
ATOM 1150 O O . LYS B 1 40 ? -11.352 -13.375 -5.535 1 94.31 40 LYS B O 1
ATOM 1155 N N . PRO B 1 41 ? -11.953 -11.281 -4.891 1 95.56 41 PRO B N 1
ATOM 1156 C CA . PRO B 1 41 ? -10.539 -10.914 -4.766 1 95.56 41 PRO B CA 1
ATOM 1157 C C . PRO B 1 41 ? -9.852 -11.609 -3.594 1 95.56 41 PRO B C 1
ATOM 1159 O O . PRO B 1 41 ? -10.352 -11.578 -2.469 1 95.56 41 PRO B O 1
ATOM 1162 N N . ILE B 1 42 ? -8.734 -12.203 -3.826 1 96.25 42 ILE B N 1
ATOM 1163 C CA . ILE B 1 42 ? -8.102 -12.969 -2.756 1 96.25 42 ILE B CA 1
ATOM 1164 C C . ILE B 1 42 ? -6.703 -12.422 -2.482 1 96.25 42 ILE B C 1
ATOM 1166 O O . ILE B 1 42 ? -6.109 -12.719 -1.442 1 96.25 42 ILE B O 1
ATOM 1170 N N . CYS B 1 43 ? -6.137 -11.641 -3.457 1 97.88 43 CYS B N 1
ATOM 1171 C CA . CYS B 1 43 ? -4.781 -11.117 -3.291 1 97.88 43 CYS B CA 1
ATOM 1172 C C . CYS B 1 43 ? -4.543 -9.93 -4.211 1 97.88 43 CYS B C 1
ATOM 1174 O O . CYS B 1 43 ? -5.102 -9.859 -5.309 1 97.88 43 CYS B O 1
ATOM 1176 N N . VAL B 1 44 ? -3.801 -9.062 -3.822 1 96.81 44 VAL B N 1
ATOM 1177 C CA . VAL B 1 44 ? -3.338 -7.934 -4.625 1 96.81 44 VAL B CA 1
ATOM 1178 C C . VAL B 1 44 ? -1.842 -8.07 -4.891 1 96.81 44 VAL B C 1
ATOM 1180 O O . VAL B 1 44 ? -1.051 -8.242 -3.961 1 96.81 44 VAL B O 1
ATOM 1183 N N . LEU B 1 45 ? -1.525 -8.086 -6.094 1 97.94 45 LEU B N 1
ATOM 1184 C CA . LEU B 1 45 ? -0.132 -8.141 -6.523 1 97.94 45 LEU B CA 1
ATOM 1185 C C . LEU B 1 45 ? 0.416 -6.738 -6.766 1 97.94 45 LEU B C 1
ATOM 1187 O O . LEU B 1 45 ? -0.186 -5.949 -7.496 1 97.94 45 LEU B O 1
ATOM 1191 N N . ILE B 1 46 ? 1.522 -6.496 -6.172 1 95.94 46 ILE B N 1
ATOM 1192 C CA . ILE B 1 46 ? 2.127 -5.176 -6.309 1 95.94 46 ILE B CA 1
ATOM 1193 C C . ILE B 1 46 ? 3.596 -5.316 -6.699 1 95.94 46 ILE B C 1
ATOM 1195 O O . ILE B 1 46 ? 4.309 -6.164 -6.152 1 95.94 46 ILE B O 1
ATOM 1199 N N . SER B 1 47 ? 4 -4.523 -7.598 1 97.12 47 SER B N 1
ATOM 1200 C CA . SER B 1 47 ? 5.414 -4.527 -7.965 1 97.12 47 SER B CA 1
ATOM 1201 C C . SER B 1 47 ? 6.277 -3.965 -6.84 1 97.12 47 SER B C 1
ATOM 1203 O O . SER B 1 47 ? 5.828 -3.111 -6.074 1 97.12 47 SER B O 1
ATOM 1205 N N . PRO B 1 48 ? 7.484 -4.418 -6.73 1 96 48 PRO B N 1
ATOM 1206 C CA . PRO B 1 48 ? 8.383 -3.875 -5.707 1 96 48 PRO B CA 1
ATOM 1207 C C . PRO B 1 48 ? 8.516 -2.355 -5.789 1 96 48 PRO B C 1
ATOM 1209 O O . PRO B 1 48 ? 8.578 -1.683 -4.758 1 96 48 PRO B O 1
ATOM 1212 N N . LYS B 1 49 ? 8.562 -1.799 -6.969 1 95.19 49 LYS B N 1
ATOM 1213 C CA . LYS B 1 49 ? 8.664 -0.354 -7.156 1 95.19 49 LYS B CA 1
ATOM 1214 C C . LYS B 1 49 ? 7.434 0.359 -6.602 1 95.19 49 LYS B C 1
ATOM 1216 O O . LYS B 1 49 ? 7.559 1.339 -5.863 1 95.19 49 LYS B O 1
ATOM 1221 N N . GLU B 1 50 ? 6.266 -0.16 -6.957 1 92.44 50 GLU B N 1
ATOM 1222 C CA . GLU B 1 50 ? 5.02 0.435 -6.488 1 92.44 50 GLU B CA 1
ATOM 1223 C C . GLU B 1 50 ? 4.914 0.364 -4.965 1 92.44 50 GLU B C 1
ATOM 1225 O O . GLU B 1 50 ? 4.469 1.318 -4.324 1 92.44 50 GLU B O 1
ATOM 1230 N N . TYR B 1 51 ? 5.355 -0.789 -4.512 1 93.38 51 TYR B N 1
ATOM 1231 C CA . TYR B 1 51 ? 5.344 -0.955 -3.062 1 93.38 51 TYR B CA 1
ATOM 1232 C C . TYR B 1 51 ? 6.215 0.097 -2.385 1 93.38 51 TYR B C 1
ATOM 1234 O O . TYR B 1 51 ? 5.801 0.714 -1.4 1 93.38 51 TYR B O 1
ATOM 1242 N N . ARG B 1 52 ? 7.305 0.372 -2.844 1 93.25 52 ARG B N 1
ATOM 1243 C CA . ARG B 1 52 ? 8.203 1.394 -2.322 1 93.25 52 ARG B CA 1
ATOM 1244 C C . ARG B 1 52 ? 7.574 2.779 -2.418 1 93.25 52 ARG B C 1
ATOM 1246 O O . ARG B 1 52 ? 7.691 3.586 -1.493 1 93.25 52 ARG B O 1
ATOM 1253 N N . ASP B 1 53 ? 6.957 3.078 -3.506 1 91.12 53 ASP B N 1
ATOM 1254 C CA . ASP B 1 53 ? 6.301 4.367 -3.703 1 91.12 53 ASP B CA 1
ATOM 1255 C C . ASP B 1 53 ? 5.215 4.598 -2.652 1 91.12 53 ASP B C 1
ATOM 1257 O O . ASP B 1 53 ? 5.059 5.711 -2.148 1 91.12 53 ASP B O 1
ATOM 1261 N N . ILE B 1 54 ? 4.488 3.545 -2.359 1 90.75 54 ILE B N 1
ATOM 1262 C CA . ILE B 1 54 ? 3.434 3.611 -1.354 1 90.75 54 ILE B CA 1
ATOM 1263 C C . ILE B 1 54 ? 4.039 3.938 0.008 1 90.75 54 ILE B C 1
ATOM 1265 O O . ILE B 1 54 ? 3.584 4.859 0.692 1 90.75 54 ILE B O 1
ATOM 1269 N N . ILE B 1 55 ? 5.113 3.197 0.305 1 90 55 ILE B N 1
ATOM 1270 C CA . ILE B 1 55 ? 5.785 3.395 1.586 1 90 55 ILE B CA 1
ATOM 1271 C C . ILE B 1 55 ? 6.34 4.812 1.664 1 90 55 ILE B C 1
ATOM 1273 O O . ILE B 1 55 ? 6.211 5.484 2.691 1 90 55 ILE B O 1
ATOM 1277 N N . GLU B 1 56 ? 6.906 5.285 0.645 1 90.5 56 GLU B N 1
ATOM 1278 C CA . GLU B 1 56 ? 7.453 6.641 0.601 1 90.5 56 GLU B CA 1
ATOM 1279 C C . GLU B 1 56 ? 6.355 7.684 0.789 1 90.5 56 GLU B C 1
ATOM 1281 O O . GLU B 1 56 ? 6.559 8.688 1.482 1 90.5 56 GLU B O 1
ATOM 1286 N N . THR B 1 57 ? 5.277 7.43 0.127 1 90.06 57 THR B N 1
ATOM 1287 C CA . THR B 1 57 ? 4.145 8.336 0.266 1 90.06 57 THR B CA 1
ATOM 1288 C C . THR B 1 57 ? 3.691 8.414 1.721 1 90.06 57 THR B C 1
ATOM 1290 O O . THR B 1 57 ? 3.479 9.508 2.25 1 90.06 57 THR B O 1
ATOM 1293 N N . ILE B 1 58 ? 3.6 7.289 2.387 1 88.94 58 ILE B N 1
ATOM 1294 C CA . ILE B 1 58 ? 3.174 7.238 3.781 1 88.94 58 ILE B CA 1
ATOM 1295 C C . ILE B 1 58 ? 4.195 7.961 4.656 1 88.94 58 ILE B C 1
ATOM 1297 O O . ILE B 1 58 ? 3.828 8.766 5.516 1 88.94 58 ILE B O 1
ATOM 1301 N N . GLU B 1 59 ? 5.41 7.688 4.406 1 88 59 GLU B N 1
ATOM 1302 C CA . GLU B 1 59 ? 6.488 8.328 5.156 1 88 59 GLU B CA 1
ATOM 1303 C C . GLU B 1 59 ? 6.469 9.836 4.973 1 88 59 GLU B C 1
ATOM 1305 O O . GLU B 1 59 ? 6.637 10.594 5.934 1 88 59 GLU B O 1
ATOM 1310 N N . ASP B 1 60 ? 6.254 10.25 3.766 1 89.25 60 ASP B N 1
ATOM 1311 C CA . ASP B 1 60 ? 6.168 11.68 3.477 1 89.25 60 ASP B CA 1
ATOM 1312 C C . ASP B 1 60 ? 5.027 12.328 4.258 1 89.25 60 ASP B C 1
ATOM 1314 O O . ASP B 1 60 ? 5.195 13.406 4.828 1 89.25 60 ASP B O 1
ATOM 1318 N N . CYS B 1 61 ? 3.889 11.664 4.293 1 89.06 61 CYS B N 1
ATOM 1319 C CA . CYS B 1 61 ? 2.73 12.164 5.027 1 89.06 61 CYS B CA 1
ATOM 1320 C C . CYS B 1 61 ? 3.031 12.266 6.516 1 89.06 61 CYS B C 1
ATOM 1322 O O . CYS B 1 61 ? 2.701 13.266 7.152 1 89.06 61 CYS B O 1
ATOM 1324 N N . GLU B 1 62 ? 3.662 11.258 7 1 86.56 62 GLU B N 1
ATOM 1325 C CA . GLU B 1 62 ? 4.012 11.234 8.422 1 86.56 62 GLU B CA 1
ATOM 1326 C C . GLU B 1 62 ? 4.949 12.383 8.773 1 86.56 62 GLU B C 1
ATOM 1328 O O . GLU B 1 62 ? 4.793 13.016 9.82 1 86.56 62 GLU B O 1
ATOM 1333 N N . LEU B 1 63 ? 5.91 12.586 7.926 1 88.06 63 LEU B N 1
ATOM 1334 C CA . LEU B 1 63 ? 6.855 13.68 8.133 1 88.06 63 LEU B CA 1
ATOM 1335 C C . LEU B 1 63 ? 6.141 15.023 8.117 1 88.06 63 LEU B C 1
ATOM 1337 O O . LEU B 1 63 ? 6.426 15.891 8.945 1 88.06 63 LEU B O 1
ATOM 1341 N N . ILE B 1 64 ? 5.25 15.156 7.211 1 85.75 64 ILE B N 1
ATOM 1342 C CA . ILE B 1 64 ? 4.48 16.391 7.109 1 85.75 64 ILE B CA 1
ATOM 1343 C C . ILE B 1 64 ? 3.654 16.594 8.375 1 85.75 64 ILE B C 1
ATOM 1345 O O . ILE B 1 64 ? 3.648 17.672 8.953 1 85.75 64 ILE B O 1
ATOM 1349 N N . ILE B 1 65 ? 3.025 15.625 8.844 1 84.69 65 ILE B N 1
ATOM 1350 C CA . ILE B 1 65 ? 2.168 15.688 10.023 1 84.69 65 ILE B CA 1
ATOM 1351 C C . ILE B 1 65 ? 3.006 16.016 11.258 1 84.69 65 ILE B C 1
ATOM 1353 O O . ILE B 1 65 ? 2.611 16.859 12.07 1 84.69 65 ILE B O 1
ATOM 1357 N N . GLU B 1 66 ? 4.168 15.391 11.305 1 8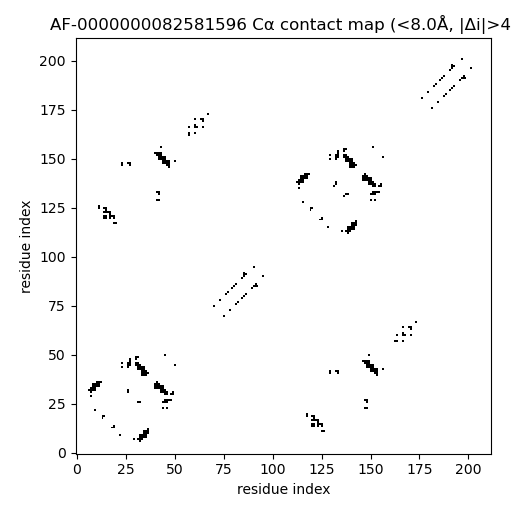4 66 GLU B N 1
ATOM 1358 C CA . GLU B 1 66 ? 5.074 15.656 12.414 1 84 66 GLU B CA 1
ATOM 1359 C C . GLU B 1 66 ? 5.535 17.109 12.414 1 84 66 GLU B C 1
ATOM 1361 O O . GLU B 1 66 ? 5.59 17.75 13.461 1 84 66 GLU B O 1
ATOM 1366 N N . ALA B 1 67 ? 5.949 17.656 11.32 1 84.25 67 ALA B N 1
ATOM 1367 C CA . ALA B 1 67 ? 6.391 19.031 11.18 1 84.25 67 ALA B CA 1
ATOM 1368 C C . ALA B 1 67 ? 5.285 20.016 11.57 1 84.25 67 ALA B C 1
ATOM 1370 O O . ALA B 1 67 ? 5.531 20.984 12.273 1 84.25 67 ALA B O 1
ATOM 1371 N N . GLU B 1 68 ? 4.105 19.641 11.234 1 76.81 68 GLU B N 1
ATOM 1372 C CA . GLU B 1 68 ? 2.961 20.5 11.547 1 76.81 68 GLU B CA 1
ATOM 1373 C C . GLU B 1 68 ? 2.652 20.484 13.039 1 76.81 68 GLU B C 1
ATOM 1375 O O . GLU B 1 68 ? 2.318 21.531 13.617 1 76.81 68 GLU B O 1
ATOM 1380 N N . GLN B 1 69 ? 2.752 19.328 13.539 1 76.31 69 GLN B N 1
ATOM 1381 C CA . GLN B 1 69 ? 2.521 19.203 14.977 1 76.31 69 GLN B CA 1
ATOM 1382 C C . GLN B 1 69 ? 3.59 19.953 15.773 1 76.31 69 GLN B C 1
ATOM 1384 O O . GLN B 1 69 ? 3.293 20.562 16.797 1 76.31 69 GLN B O 1
ATOM 1389 N N . ARG B 1 70 ? 4.766 19.953 15.258 1 79.12 70 ARG B N 1
ATOM 1390 C CA . ARG B 1 70 ? 5.871 20.656 15.883 1 79.12 70 ARG B CA 1
ATOM 1391 C C . ARG B 1 70 ? 5.66 22.172 15.812 1 79.12 70 ARG B C 1
ATOM 1393 O O . ARG B 1 70 ? 5.934 22.891 16.766 1 79.12 70 ARG B O 1
ATOM 1400 N N . MET B 1 71 ? 5.176 22.672 14.766 1 73.38 71 MET B N 1
ATOM 1401 C CA . MET B 1 71 ? 4.914 24.094 14.578 1 73.38 71 MET B CA 1
ATOM 1402 C C . MET B 1 71 ? 3.773 24.562 15.469 1 73.38 71 MET B C 1
ATOM 1404 O O . MET B 1 71 ? 3.816 25.672 16.016 1 73.38 71 MET B O 1
ATOM 1408 N N . LYS B 1 72 ? 2.811 23.75 15.57 1 69 72 LYS B N 1
ATOM 1409 C CA . LYS B 1 72 ? 1.675 24.078 16.422 1 69 72 LYS B CA 1
ATOM 1410 C C . LYS B 1 72 ? 2.096 24.141 17.891 1 69 72 LYS B C 1
ATOM 1412 O O . LYS B 1 72 ? 1.614 25 18.641 1 69 72 LYS B O 1
ATOM 1417 N N . ASN B 1 73 ? 2.871 23.125 18.203 1 66.38 73 ASN B N 1
ATOM 1418 C CA . ASN B 1 73 ? 3.344 23.125 19.578 1 66.38 73 ASN B CA 1
ATOM 1419 C C . ASN B 1 73 ? 4.316 24.266 19.844 1 66.38 73 ASN B C 1
ATOM 1421 O O . ASN B 1 73 ? 4.395 24.766 20.969 1 66.38 73 ASN B O 1
ATOM 1425 N N . GLU B 1 74 ? 5.164 24.547 18.906 1 60.94 74 GLU B N 1
ATOM 1426 C CA . GLU B 1 74 ? 6.059 25.703 19.047 1 60.94 74 GLU B CA 1
ATOM 1427 C C . GLU B 1 74 ? 5.273 27 19.094 1 60.94 74 GLU B C 1
ATOM 1429 O O . GLU B 1 74 ? 5.629 27.922 19.844 1 60.94 74 GLU B O 1
ATOM 1434 N N . ASP B 1 75 ? 4.367 27.109 18.188 1 54.16 75 ASP B N 1
ATOM 1435 C CA . ASP B 1 75 ? 3.529 28.297 18.281 1 54.16 75 ASP B CA 1
ATOM 1436 C C . ASP B 1 75 ? 2.756 28.312 19.609 1 54.16 75 ASP B C 1
ATOM 1438 O O . ASP B 1 75 ? 2.547 29.375 20.188 1 54.16 75 ASP B O 1
ATOM 1442 N N . GLY B 1 76 ? 2.34 27.109 19.922 1 51.12 76 GLY B N 1
ATOM 1443 C CA . GLY B 1 76 ? 1.729 27.031 21.25 1 51.12 76 GLY B CA 1
ATOM 1444 C C . GLY B 1 76 ? 2.715 27.266 22.375 1 51.12 76 GLY B C 1
ATOM 1445 O O . GLY B 1 76 ? 2.344 27.781 23.438 1 51.12 76 GLY B O 1
ATOM 1446 N N . MET B 1 77 ? 3.883 26.703 22.234 1 51.38 77 MET B N 1
ATOM 1447 C CA . MET B 1 77 ? 4.922 26.891 23.25 1 51.38 77 MET B CA 1
ATOM 1448 C C . MET B 1 77 ? 5.449 28.312 23.219 1 51.38 77 MET B C 1
ATOM 1450 O O . MET B 1 77 ? 5.734 28.906 24.266 1 51.38 77 MET B O 1
ATOM 1454 N N . LYS B 1 78 ? 5.621 28.859 22.109 1 52.19 78 LYS B N 1
ATOM 1455 C CA . LYS B 1 78 ? 6.062 30.25 22.094 1 52.19 78 LYS B CA 1
ATOM 1456 C C . LYS B 1 78 ? 5.043 31.156 22.766 1 52.19 78 LYS B C 1
ATOM 1458 O O . LYS B 1 78 ? 5.414 32.156 23.375 1 52.19 78 LYS B O 1
ATOM 1463 N N . SER B 1 79 ? 3.943 30.891 22.625 1 49.47 79 SER B N 1
ATOM 1464 C CA . SER B 1 79 ? 2.932 31.672 23.328 1 49.47 79 SER B CA 1
ATOM 1465 C C . SER B 1 79 ? 2.965 31.391 24.828 1 49.47 79 SER B C 1
ATOM 1467 O O . SER B 1 79 ? 2.859 32.312 25.641 1 49.47 79 SER B O 1
ATOM 1469 N N . TYR B 1 80 ? 3.145 30.203 25.094 1 50.09 80 TYR B N 1
ATOM 1470 C CA . TYR B 1 80 ? 3.193 29.844 26.5 1 50.09 80 TYR B CA 1
ATOM 1471 C C . TYR B 1 80 ? 4.543 30.203 27.109 1 50.09 80 TYR B C 1
ATOM 1473 O O . TYR B 1 80 ? 4.617 30.625 28.266 1 50.09 80 TYR B O 1
ATOM 1481 N N . SER B 1 81 ? 5.531 29.984 26.344 1 48.22 81 SER B N 1
ATOM 1482 C CA . SER B 1 81 ? 6.844 30.344 26.875 1 48.22 81 SER B CA 1
ATOM 1483 C C . SER B 1 81 ? 6.988 31.859 27.031 1 48.22 81 SER B C 1
ATOM 1485 O O . SER B 1 81 ? 7.492 32.344 28.062 1 48.22 81 SER B O 1
ATOM 1487 N N . MET B 1 82 ? 6.508 32.531 26.078 1 48.12 82 MET B N 1
ATOM 1488 C CA . MET B 1 82 ? 6.508 34 26.266 1 48.12 82 MET B CA 1
ATOM 1489 C C . MET B 1 82 ? 5.586 34.375 27.422 1 48.12 82 MET B C 1
ATOM 1491 O O . MET B 1 82 ? 5.934 35.25 28.234 1 48.12 82 MET B O 1
ATOM 1495 N N . GLU B 1 83 ? 4.531 33.781 27.453 1 49.12 83 GLU B N 1
ATOM 1496 C CA . GLU B 1 83 ? 3.631 34.062 28.562 1 49.12 83 GLU B CA 1
ATOM 1497 C C . GLU B 1 83 ? 4.227 33.562 29.891 1 49.12 83 GLU B C 1
ATOM 1499 O O . GLU B 1 83 ? 4.129 34.219 30.906 1 49.12 83 GLU B O 1
ATOM 1504 N N . GLU B 1 84 ? 4.84 32.5 29.797 1 53.28 84 GLU B N 1
ATOM 1505 C CA . GLU B 1 84 ? 5.496 31.938 30.984 1 53.28 84 GLU B CA 1
ATOM 1506 C C . GLU B 1 84 ? 6.758 32.719 31.328 1 53.28 84 GLU B C 1
ATOM 1508 O O . GLU B 1 84 ? 7.043 32.969 32.5 1 53.28 84 GLU B O 1
ATOM 1513 N N . ILE B 1 85 ? 7.484 33.125 30.391 1 50.47 85 ILE B N 1
ATOM 1514 C CA . ILE B 1 85 ? 8.641 33.969 30.578 1 50.47 85 ILE B CA 1
ATOM 1515 C C . ILE B 1 85 ? 8.188 35.344 31.062 1 50.47 85 ILE B C 1
ATOM 1517 O O . ILE B 1 85 ? 8.797 35.906 31.984 1 50.47 85 ILE B O 1
ATOM 1521 N N . MET B 1 86 ? 7.066 35.812 30.531 1 51.53 86 MET B N 1
ATOM 1522 C CA . MET B 1 86 ? 6.5 37.062 31 1 51.53 86 MET B CA 1
ATOM 1523 C C . MET B 1 86 ? 5.977 36.938 32.438 1 51.53 86 MET B C 1
ATOM 1525 O O . MET B 1 86 ? 6.164 37.812 33.25 1 51.53 86 MET B O 1
ATOM 1529 N N . LYS B 1 87 ? 5.406 35.844 32.562 1 56.97 87 LYS B N 1
ATOM 1530 C CA . LYS B 1 87 ? 4.891 35.562 33.906 1 56.97 87 LYS B CA 1
ATOM 1531 C C . LYS B 1 87 ? 6.031 35.312 34.906 1 56.97 87 LYS B C 1
ATOM 1533 O O . LYS B 1 87 ? 5.992 35.781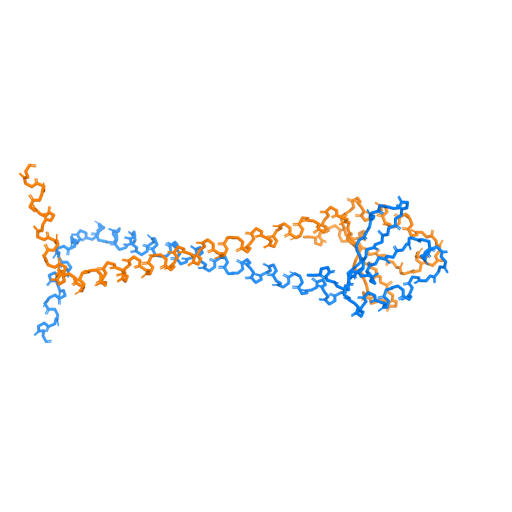 36.031 1 56.97 87 LYS B O 1
ATOM 1538 N N . LYS B 1 88 ? 7.008 34.75 34.5 1 52.41 88 LYS B N 1
ATOM 1539 C CA . LYS B 1 88 ? 8.164 34.406 35.344 1 52.41 88 LYS B CA 1
ATOM 1540 C C . LYS B 1 88 ? 9.008 35.656 35.625 1 52.41 88 LYS B C 1
ATOM 1542 O O . LYS B 1 88 ? 9.523 35.812 36.719 1 52.41 88 LYS B O 1
ATOM 1547 N N . TYR B 1 89 ? 9.078 36.469 34.656 1 53.47 89 TYR B N 1
ATOM 1548 C CA . TYR B 1 89 ? 9.844 37.719 34.844 1 53.47 89 TYR B CA 1
ATOM 1549 C C . TYR B 1 89 ? 8.914 38.875 35.188 1 53.47 89 TYR B C 1
ATOM 1551 O O . TYR B 1 89 ? 9.359 40 35.25 1 53.47 89 TYR B O 1
ATOM 1559 N N . GLY B 1 90 ? 7.707 38.562 35.406 1 55.53 90 GLY B N 1
ATOM 1560 C CA . GLY B 1 90 ? 6.754 39.562 35.875 1 55.53 90 GLY B CA 1
ATOM 1561 C C . GLY B 1 90 ? 6.488 40.656 34.844 1 55.53 90 GLY B C 1
ATOM 1562 O O . GLY B 1 90 ? 6.227 41.781 35.219 1 55.53 90 GLY B O 1
ATOM 1563 N N . ILE B 1 91 ? 6.836 40.531 33.656 1 54.06 91 ILE B N 1
ATOM 1564 C CA . ILE B 1 91 ? 6.672 41.562 32.656 1 54.06 91 ILE B CA 1
ATOM 1565 C C . ILE B 1 91 ? 5.273 41.469 32.062 1 54.06 91 ILE B C 1
ATOM 1567 O O . ILE B 1 91 ? 4.832 40.406 31.641 1 54.06 91 ILE B O 1
ATOM 1571 N N . THR B 1 92 ? 4.461 42.344 32.344 1 54.75 92 THR B N 1
ATOM 1572 C CA . THR B 1 92 ? 3.117 42.438 31.766 1 54.75 92 THR B CA 1
ATOM 1573 C C . THR B 1 92 ? 3.17 42.906 30.312 1 54.75 92 THR B C 1
ATOM 1575 O O . THR B 1 92 ? 4.156 43.5 29.891 1 54.75 92 THR B O 1
ATOM 1578 N N . GLN B 1 93 ? 2.371 42.406 29.484 1 53.69 93 GLN B N 1
ATOM 1579 C CA . GLN B 1 93 ? 2.254 42.875 28.109 1 53.69 93 GLN B CA 1
ATOM 1580 C C . GLN B 1 93 ? 2.309 44.375 28.047 1 53.69 93 GLN B C 1
ATOM 1582 O O . GLN B 1 93 ? 2.84 44.938 27.078 1 53.69 93 GLN B O 1
ATOM 1587 N N . GLU B 1 94 ? 1.732 45 28.844 1 57.16 94 GLU B N 1
ATOM 1588 C CA . GLU B 1 94 ? 1.78 46.469 28.969 1 57.16 94 GLU B CA 1
ATOM 1589 C C . GLU B 1 94 ? 3.217 46.969 29.094 1 57.16 94 GLU B C 1
ATOM 1591 O O . GLU B 1 94 ? 3.576 47.969 28.516 1 57.16 94 GLU B O 1
ATOM 1596 N N . GLU B 1 95 ? 4.031 46.281 29.734 1 54.78 95 GLU B N 1
ATOM 1597 C CA . GLU B 1 95 ? 5.422 46.656 29.969 1 54.78 95 GLU B CA 1
ATOM 1598 C C . GLU B 1 95 ? 6.277 46.406 28.734 1 54.78 95 GLU B C 1
ATOM 1600 O O . GLU B 1 95 ? 7.203 47.156 28.438 1 54.78 95 GLU B O 1
ATOM 1605 N N . LEU B 1 96 ? 6.055 45.438 28.125 1 52.81 96 LEU B N 1
ATOM 1606 C CA . LEU B 1 96 ? 6.734 45.125 26.875 1 52.81 96 LEU B CA 1
ATOM 1607 C C . LEU B 1 96 ? 6.328 46.094 25.766 1 52.81 96 LEU B C 1
ATOM 1609 O O . LEU B 1 96 ? 7.168 46.531 24.984 1 52.81 96 LEU B O 1
ATOM 1613 N N . ASP B 1 97 ? 5.117 46.281 25.594 1 53.22 97 ASP B N 1
ATOM 1614 C CA . ASP B 1 97 ? 4.617 47.312 24.688 1 53.22 97 ASP B CA 1
ATOM 1615 C C . ASP B 1 97 ? 5.238 48.656 25.016 1 53.22 97 ASP B C 1
ATOM 1617 O O . ASP B 1 97 ? 5.539 49.438 24.094 1 53.22 97 ASP B O 1
ATOM 1621 N N . ALA B 1 98 ? 5.555 48.875 26.172 1 53.59 98 ALA B N 1
ATOM 1622 C CA . ALA B 1 98 ? 6.168 50.125 26.609 1 53.59 98 ALA B CA 1
ATOM 1623 C C . ALA B 1 98 ? 7.648 50.156 26.266 1 53.59 98 ALA B C 1
ATOM 1625 O O . ALA B 1 98 ? 8.195 51.219 25.969 1 53.59 98 ALA B O 1
ATOM 1626 N N . MET B 1 99 ? 8.328 49.094 26.344 1 48.31 99 MET B N 1
ATOM 1627 C CA . MET B 1 99 ? 9.758 49.031 26.031 1 48.31 99 MET B CA 1
ATOM 1628 C C . MET B 1 99 ? 9.977 49.156 24.531 1 48.31 99 MET B C 1
ATOM 1630 O O . MET B 1 99 ? 10.977 49.75 24.094 1 48.31 99 MET B O 1
ATOM 1634 N N . GLU B 1 100 ? 9.258 48.469 23.781 1 45.84 100 GLU B N 1
ATOM 1635 C CA . GLU B 1 100 ? 9.375 48.656 22.328 1 45.84 100 GLU B CA 1
ATOM 1636 C C . GLU B 1 100 ? 9.094 50.094 21.906 1 45.84 100 GLU B C 1
ATOM 1638 O O . GLU B 1 100 ? 9.586 50.531 20.875 1 45.84 100 GLU B O 1
ATOM 1643 N N . ASP B 1 101 ? 8.188 50.594 22.516 1 46.16 101 ASP B N 1
ATOM 1644 C CA . ASP B 1 101 ? 8 52.031 22.25 1 46.16 101 ASP B CA 1
ATOM 1645 C C . ASP B 1 101 ? 9.266 52.812 22.594 1 46.16 101 ASP B C 1
ATOM 1647 O O . ASP B 1 101 ? 9.578 53.812 21.938 1 46.16 101 ASP B O 1
ATOM 1651 N N . VAL B 1 102 ? 10.016 52.375 23.578 1 46.19 102 VAL B N 1
ATOM 1652 C CA . VAL B 1 102 ? 11.172 53.156 23.969 1 46.19 102 VAL B CA 1
ATOM 1653 C C . VAL B 1 102 ? 12.336 52.875 23.016 1 46.19 102 VAL B C 1
ATOM 1655 O O . VAL B 1 102 ? 13.203 53.75 22.828 1 46.19 102 VAL B O 1
ATOM 1658 N N . GLU B 1 103 ? 12.508 51.656 22.531 1 44.44 103 GLU B N 1
ATOM 1659 C CA . GLU B 1 103 ? 13.734 51.469 21.766 1 44.44 103 GLU B CA 1
ATOM 1660 C C . GLU B 1 103 ? 13.625 52.125 20.391 1 44.44 103 GLU B C 1
ATOM 1662 O O . GLU B 1 103 ? 14.617 52.25 19.672 1 44.44 103 GLU B O 1
ATOM 1667 N N . ILE B 1 104 ? 12.469 52.281 19.922 1 39.38 104 ILE B N 1
ATOM 1668 C CA . ILE B 1 104 ? 12.445 53 18.656 1 39.38 104 ILE B CA 1
ATOM 1669 C C . ILE B 1 104 ? 12.734 54.5 18.891 1 39.38 104 ILE B C 1
ATOM 1671 O O . ILE B 1 104 ? 12.828 55.281 17.938 1 39.38 104 ILE B O 1
ATOM 1675 N N . GLU B 1 105 ? 12.617 54.938 20.109 1 38.59 105 GLU B N 1
ATOM 1676 C CA . GLU B 1 105 ? 12.945 56.344 20.188 1 38.59 105 GLU B CA 1
ATOM 1677 C C . GLU B 1 105 ? 14.453 56.594 20.094 1 38.59 105 GLU B C 1
ATOM 1679 O O . GLU B 1 105 ? 14.906 57.719 19.922 1 38.59 105 GLU B O 1
ATOM 1684 N N . GLU B 1 106 ? 15.328 55.5 20.375 1 31.11 106 GLU B N 1
ATOM 1685 C CA . GLU B 1 106 ? 16.688 56 20.219 1 31.11 106 GLU B CA 1
ATOM 1686 C C . GLU B 1 106 ? 17.156 55.938 18.766 1 31.11 106 GLU B C 1
ATOM 1688 O O . GLU B 1 106 ? 16.766 55 18.031 1 31.11 106 GLU B O 1
#

InterPro domains:
  IPR036165 YefM-like superfamily [SSF143120] (19-77)